Protein AF-A0A3D1XTJ7-F1 (afdb_monomer_lite)

pLDDT: mean 87.61, std 17.28, range [32.41, 98.38]

Radius of gyration: 18.6 Å; chains: 1; bounding box: 38×40×52 Å

Secondary structure (DSSP, 8-state):
-------------------PPPPP--TTHHHHHHH--S-HHHHHHHHHHHHHHHHHHHTTT-TTHHHHHHHHHHHHHHHHTTSS-HHHHHHHHHHHHHHHHHHHHHHHHS---HHHHHHHHHHHHTT-SSHHHHHHHHHHHHHH-TTTTT-HHHHHHHHHHHHHHHHHHS-HHHHHHHHHHHHHS---

Structure (mmCIF, N/CA/C/O backbone):
data_AF-A0A3D1XTJ7-F1
#
_entry.id   AF-A0A3D1XTJ7-F1
#
loop_
_atom_site.group_PDB
_atom_site.id
_atom_site.type_symbol
_atom_site.label_atom_id
_atom_site.label_alt_id
_atom_site.label_comp_id
_atom_site.label_asym_id
_atom_site.label_entity_id
_atom_site.label_seq_id
_atom_site.pdbx_PDB_ins_code
_atom_site.Cartn_x
_atom_site.Cartn_y
_atom_site.Cartn_z
_atom_site.occupancy
_atom_site.B_iso_or_equiv
_atom_site.auth_seq_id
_atom_site.auth_comp_id
_atom_site.auth_asym_id
_atom_site.auth_atom_id
_atom_site.pdbx_PDB_model_num
ATOM 1 N N . CYS A 1 1 ? -15.091 23.937 5.873 1.00 32.41 1 CYS A N 1
ATOM 2 C CA . CYS A 1 1 ? -13.844 23.880 5.083 1.00 32.41 1 CYS A CA 1
ATOM 3 C C . CYS A 1 1 ? -13.565 22.428 4.727 1.00 32.41 1 CYS A C 1
ATOM 5 O O . CYS A 1 1 ? -13.092 21.678 5.569 1.00 32.41 1 CYS A O 1
ATOM 7 N N . ILE A 1 2 ? -13.981 22.008 3.535 1.00 33.19 2 ILE A N 1
ATOM 8 C CA . ILE A 1 2 ? -13.813 20.635 3.053 1.00 33.19 2 ILE A CA 1
ATOM 9 C C . ILE A 1 2 ? -12.411 20.556 2.448 1.00 33.19 2 ILE A C 1
ATOM 11 O O . ILE A 1 2 ? -12.151 21.181 1.422 1.00 33.19 2 ILE A O 1
ATOM 15 N N . ASN A 1 3 ? -11.503 19.837 3.108 1.00 34.69 3 ASN A N 1
ATOM 16 C CA . ASN A 1 3 ? -10.192 19.507 2.553 1.00 34.69 3 ASN A CA 1
ATOM 17 C C . ASN A 1 3 ? -10.386 18.486 1.426 1.00 34.69 3 ASN A C 1
ATOM 19 O O . ASN A 1 3 ? -10.325 17.279 1.641 1.00 34.69 3 ASN A O 1
ATOM 23 N N . SER A 1 4 ? -10.647 19.003 0.226 1.00 34.59 4 SER A N 1
ATOM 24 C CA . SER A 1 4 ? -10.418 18.309 -1.036 1.00 34.59 4 SER A CA 1
ATOM 25 C C . SER A 1 4 ? -8.926 17.982 -1.105 1.00 34.59 4 SER A C 1
ATOM 27 O O . SER A 1 4 ? -8.107 18.858 -1.387 1.00 34.59 4 SER A O 1
ATOM 29 N N . TYR A 1 5 ? -8.542 16.755 -0.742 1.00 40.97 5 TYR A N 1
ATOM 30 C CA . TYR A 1 5 ? -7.186 16.290 -0.999 1.00 40.97 5 TYR A CA 1
ATOM 31 C C . TYR A 1 5 ? -7.084 16.071 -2.501 1.00 40.97 5 TYR A C 1
ATOM 33 O O . TYR A 1 5 ? -7.620 15.120 -3.064 1.00 40.97 5 TYR A O 1
ATOM 41 N N . ILE A 1 6 ? -6.448 17.045 -3.137 1.00 38.91 6 ILE A N 1
ATOM 42 C CA . ILE A 1 6 ? -6.073 17.049 -4.536 1.00 38.91 6 ILE A CA 1
ATOM 43 C C . ILE A 1 6 ? -5.209 15.803 -4.763 1.00 38.91 6 ILE A C 1
ATOM 45 O O . ILE A 1 6 ? -3.996 15.830 -4.561 1.00 38.91 6 ILE A O 1
ATOM 49 N N . ILE A 1 7 ? -5.820 14.713 -5.236 1.00 44.44 7 ILE A N 1
ATOM 50 C CA . ILE A 1 7 ? -5.156 13.893 -6.245 1.00 44.44 7 ILE A CA 1
ATOM 51 C C . ILE A 1 7 ? -4.856 14.912 -7.331 1.00 44.44 7 ILE A C 1
ATOM 53 O O . ILE A 1 7 ? -5.780 15.427 -7.967 1.00 44.44 7 ILE A O 1
ATOM 57 N N . LYS A 1 8 ? -3.596 15.342 -7.446 1.00 38.97 8 LYS A N 1
ATOM 58 C CA . LYS A 1 8 ? -3.205 16.241 -8.526 1.00 38.97 8 LYS A CA 1
ATOM 59 C C . LYS A 1 8 ? -3.620 15.525 -9.800 1.00 38.97 8 L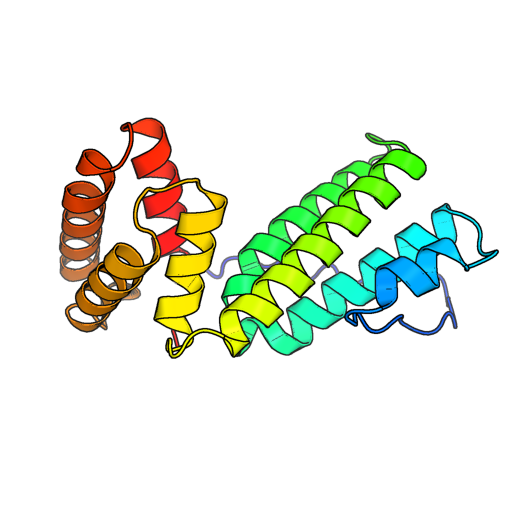YS A C 1
ATOM 61 O O . LYS A 1 8 ? -2.959 14.573 -10.207 1.00 38.97 8 LYS A O 1
ATOM 66 N N . LYS A 1 9 ? -4.714 15.988 -10.417 1.00 39.59 9 LYS A N 1
ATOM 67 C CA . LYS A 1 9 ? -4.954 15.837 -11.845 1.00 39.59 9 LYS A CA 1
ATOM 68 C C . LYS A 1 9 ? -3.750 16.493 -12.503 1.00 39.59 9 LYS A C 1
ATOM 70 O O . LYS A 1 9 ? -3.773 17.677 -12.826 1.00 39.59 9 LYS A O 1
ATOM 75 N N . HIS A 1 10 ? -2.665 15.741 -12.635 1.00 39.03 10 HIS A N 1
ATOM 76 C CA . HIS A 1 10 ? -1.678 16.039 -13.641 1.00 39.03 10 HIS A CA 1
ATOM 77 C C . HIS A 1 10 ? -2.414 15.791 -14.946 1.00 39.03 10 HIS A C 1
ATOM 79 O O . HIS A 1 10 ? -2.588 14.662 -15.398 1.00 39.03 10 HIS A O 1
ATOM 85 N N . VAL A 1 11 ? -2.943 16.886 -15.490 1.00 38.12 11 VAL A N 1
ATOM 86 C CA . VAL A 1 11 ? -3.137 17.022 -16.922 1.00 38.12 11 VAL A CA 1
ATOM 87 C C . VAL A 1 11 ? -1.826 16.542 -17.525 1.00 38.12 11 VAL A C 1
ATOM 89 O O . VAL A 1 11 ? -0.767 17.075 -17.199 1.00 38.12 11 VAL A O 1
ATOM 92 N N . TYR A 1 12 ? -1.892 15.466 -18.303 1.00 39.12 12 TYR A N 1
ATOM 93 C CA . TYR A 1 12 ? -0.776 14.966 -19.086 1.00 39.12 12 TYR A CA 1
ATOM 94 C C . TYR A 1 12 ? -0.428 16.021 -20.145 1.00 39.12 12 TYR A C 1
ATOM 96 O O . TYR A 1 12 ? -0.719 15.852 -21.322 1.00 39.12 12 TYR A O 1
ATOM 104 N N . THR A 1 13 ? 0.158 17.148 -19.748 1.00 38.53 13 THR A N 1
ATOM 105 C CA . THR A 1 13 ? 0.827 18.066 -20.664 1.00 38.53 13 THR A CA 1
ATOM 106 C C . THR A 1 13 ? 2.217 17.515 -20.908 1.00 38.53 13 THR A C 1
ATOM 108 O O . THR A 1 13 ? 3.234 17.960 -20.382 1.00 38.53 13 THR A O 1
ATOM 111 N N . THR A 1 14 ? 2.247 16.478 -21.728 1.00 36.34 14 THR A N 1
ATOM 112 C CA . THR A 1 14 ? 3.362 16.272 -22.634 1.00 36.34 14 THR A CA 1
ATOM 113 C C . THR A 1 14 ? 2.736 15.814 -23.933 1.00 36.34 14 THR A C 1
ATOM 115 O O . THR A 1 14 ? 2.287 14.675 -24.049 1.00 36.34 14 THR A O 1
ATOM 118 N N . ASP A 1 15 ? 2.655 16.753 -24.876 1.00 42.31 15 ASP A N 1
ATOM 119 C CA . ASP A 1 15 ? 2.478 16.490 -26.297 1.00 42.31 15 ASP A CA 1
ATOM 120 C C . ASP A 1 15 ? 3.566 15.515 -26.748 1.00 42.31 15 ASP A C 1
ATOM 122 O O . ASP A 1 15 ? 4.643 15.881 -27.212 1.00 42.31 15 ASP A O 1
ATOM 126 N N . ILE A 1 16 ? 3.293 14.234 -26.566 1.00 42.66 16 ILE A N 1
ATOM 127 C CA . ILE A 1 16 ? 3.841 13.183 -27.391 1.00 42.66 16 ILE A CA 1
ATOM 128 C C . ILE A 1 16 ? 2.633 12.330 -27.713 1.00 42.66 16 ILE A C 1
ATOM 130 O O . ILE A 1 16 ? 2.164 11.540 -26.893 1.00 42.66 16 ILE A O 1
ATOM 134 N N . SER A 1 17 ? 2.122 12.522 -28.924 1.00 39.22 17 SER A N 1
ATOM 135 C CA . SER A 1 17 ? 1.313 11.546 -29.641 1.00 39.22 17 SER A CA 1
ATOM 136 C C . SER A 1 17 ? 2.039 10.193 -29.628 1.00 39.22 17 SER A C 1
ATOM 138 O O . SER A 1 17 ? 2.719 9.819 -30.580 1.00 39.22 17 SER A O 1
ATOM 140 N N . SER A 1 18 ? 1.943 9.445 -28.531 1.00 45.59 18 SER A N 1
ATOM 141 C CA . SER A 1 18 ? 2.332 8.048 -28.505 1.00 45.59 18 SER A CA 1
ATOM 142 C C . SER A 1 18 ? 1.055 7.261 -28.759 1.00 45.59 18 SER A C 1
ATOM 144 O O . SER A 1 18 ? 0.281 6.993 -27.841 1.00 45.59 18 SER A O 1
ATOM 146 N N . THR A 1 19 ? 0.869 6.848 -30.003 1.00 50.12 19 THR A N 1
ATOM 147 C CA . THR A 1 19 ? -0.077 5.814 -30.450 1.00 50.12 19 THR A CA 1
ATOM 148 C C . THR A 1 19 ? 0.230 4.429 -29.856 1.00 50.12 19 THR A C 1
ATOM 150 O O . THR A 1 19 ? -0.267 3.413 -30.332 1.00 50.12 19 THR A O 1
ATOM 153 N N . LEU A 1 20 ? 1.077 4.360 -28.821 1.00 53.66 20 LEU A N 1
ATOM 154 C CA . LEU A 1 20 ? 1.453 3.120 -28.169 1.00 53.66 20 LEU A CA 1
ATOM 155 C C . LEU A 1 20 ? 0.242 2.576 -27.401 1.00 53.66 20 LEU A C 1
ATOM 157 O O . LEU A 1 20 ? -0.299 3.294 -26.552 1.00 53.66 20 LEU A O 1
ATOM 161 N N . PRO A 1 21 ? -0.173 1.326 -27.669 1.00 56.00 21 PRO A N 1
ATOM 162 C CA . PRO A 1 21 ? -1.291 0.708 -26.975 1.00 56.00 21 PRO A CA 1
ATOM 163 C C . PRO A 1 21 ? -1.026 0.691 -25.468 1.00 56.00 21 PRO A C 1
ATOM 165 O O . PRO A 1 21 ? 0.075 0.358 -25.021 1.00 56.00 21 PRO A O 1
ATOM 168 N N . ILE A 1 22 ? -2.039 1.071 -24.686 1.00 61.25 22 ILE A N 1
ATOM 169 C CA . ILE A 1 22 ? -1.985 0.967 -23.228 1.00 61.25 22 ILE A CA 1
ATOM 170 C C . ILE A 1 22 ? -1.938 -0.521 -22.886 1.00 61.25 22 ILE A C 1
ATOM 172 O O . ILE A 1 22 ? -2.837 -1.273 -23.255 1.00 61.25 22 ILE A O 1
ATOM 176 N N . TYR A 1 23 ? -0.882 -0.942 -22.193 1.00 69.38 23 TYR A N 1
ATOM 177 C CA . TYR A 1 23 ? -0.801 -2.297 -21.666 1.00 69.38 23 TYR A CA 1
ATOM 178 C C . TYR A 1 23 ? -1.767 -2.435 -20.494 1.00 69.38 23 TYR A C 1
ATOM 180 O O . TYR A 1 23 ? -1.645 -1.737 -19.488 1.00 69.38 23 TYR A O 1
ATOM 188 N N . GLU A 1 24 ? -2.728 -3.338 -20.631 1.00 81.56 24 GLU A N 1
ATOM 189 C CA . GLU A 1 24 ? -3.596 -3.737 -19.530 1.00 81.56 24 GLU A CA 1
ATOM 190 C C . GLU A 1 24 ? -2.788 -4.554 -18.510 1.00 81.56 24 GLU A C 1
ATOM 192 O O . GLU A 1 24 ? -2.072 -5.484 -18.886 1.00 81.56 24 GLU A O 1
ATOM 197 N N . ILE A 1 25 ? -2.893 -4.212 -17.222 1.00 87.50 25 ILE A N 1
ATOM 198 C CA . ILE A 1 25 ? -2.185 -4.920 -16.147 1.00 87.50 25 ILE A CA 1
ATOM 199 C C . ILE A 1 25 ? -2.963 -6.180 -15.745 1.00 87.50 25 ILE A C 1
ATOM 201 O O . ILE A 1 25 ? -3.973 -6.125 -15.029 1.00 87.50 25 ILE A O 1
ATOM 205 N N . LYS A 1 26 ? -2.438 -7.318 -16.188 1.00 87.06 26 LYS A N 1
ATOM 206 C CA . LYS A 1 26 ? -2.922 -8.688 -15.991 1.00 87.06 26 LYS A CA 1
ATOM 207 C C . LYS A 1 26 ? -1.920 -9.519 -15.189 1.00 87.06 26 LYS A C 1
ATOM 209 O O . LYS A 1 26 ? -0.805 -9.087 -14.895 1.00 87.06 26 LYS A O 1
ATOM 214 N N . GLU A 1 27 ? -2.330 -10.734 -14.843 1.00 83.00 27 GLU A N 1
ATOM 215 C CA . GLU A 1 27 ? -1.486 -11.680 -14.111 1.00 83.00 27 GLU A CA 1
ATOM 216 C C . GLU A 1 27 ? -0.198 -12.031 -14.881 1.00 83.00 27 GLU A C 1
ATOM 218 O O . GLU A 1 27 ? 0.883 -12.074 -14.298 1.00 83.00 27 GLU A O 1
ATOM 223 N N . ASP A 1 28 ? -0.288 -12.154 -16.206 1.00 86.38 28 ASP A N 1
ATOM 224 C CA . ASP A 1 28 ? 0.810 -12.494 -17.119 1.00 86.38 28 ASP A CA 1
ATOM 225 C C . ASP A 1 28 ? 1.658 -11.287 -17.569 1.00 86.38 28 ASP A C 1
ATOM 227 O O . ASP A 1 28 ? 2.629 -11.450 -18.314 1.00 86.38 28 ASP A O 1
ATOM 231 N N . THR A 1 29 ? 1.348 -10.065 -17.110 1.00 87.25 29 THR A N 1
ATOM 232 C CA . THR A 1 29 ? 2.033 -8.838 -17.558 1.00 87.25 29 THR A CA 1
ATOM 233 C C . THR A 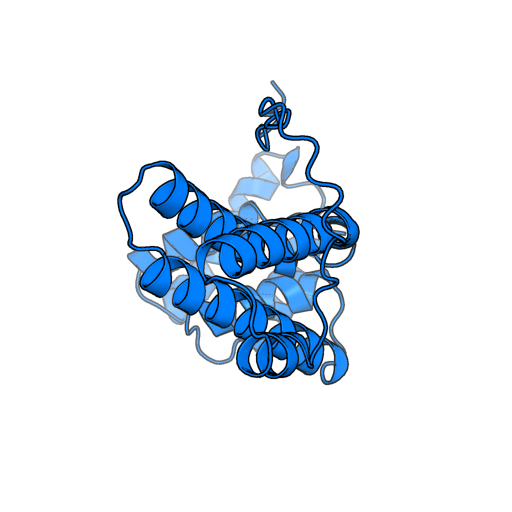1 29 ? 3.547 -8.910 -17.380 1.00 87.25 29 THR A C 1
ATOM 235 O O . THR A 1 29 ? 4.282 -8.469 -18.261 1.00 87.25 29 THR A O 1
ATOM 238 N N . LEU A 1 30 ? 4.033 -9.493 -16.282 1.00 88.38 30 LEU A N 1
ATOM 239 C CA . LEU A 1 30 ? 5.471 -9.624 -16.035 1.00 88.38 30 LEU A CA 1
ATOM 240 C C . LEU A 1 30 ? 6.146 -10.617 -16.985 1.00 88.38 30 LEU A C 1
ATOM 242 O O . LEU A 1 30 ? 7.283 -10.399 -17.402 1.00 88.38 30 LEU A O 1
ATOM 246 N N . GLU A 1 31 ? 5.459 -11.691 -17.366 1.00 87.44 31 GLU A N 1
ATOM 247 C CA . GLU A 1 31 ? 5.982 -12.643 -18.346 1.00 87.44 31 GLU A CA 1
ATOM 248 C C . GLU A 1 31 ? 6.025 -12.026 -19.745 1.00 87.44 31 GLU A C 1
ATOM 250 O O . GLU A 1 31 ? 7.031 -12.148 -20.449 1.00 87.44 31 GLU A O 1
ATOM 255 N N . ALA A 1 32 ? 4.963 -11.311 -20.127 1.00 87.38 32 ALA A N 1
ATOM 256 C CA . ALA A 1 32 ? 4.901 -10.571 -21.382 1.00 87.38 32 ALA A CA 1
ATOM 257 C C . ALA A 1 32 ? 5.995 -9.492 -21.458 1.00 87.38 32 ALA A C 1
ATOM 259 O O . ALA A 1 32 ? 6.621 -9.308 -22.503 1.00 87.38 32 ALA A O 1
ATOM 260 N N . LEU A 1 33 ? 6.275 -8.813 -20.343 1.00 87.88 33 LEU A N 1
ATOM 261 C CA . LEU A 1 33 ? 7.325 -7.802 -20.244 1.00 87.88 33 LEU A CA 1
ATOM 262 C C . LEU A 1 33 ? 8.727 -8.394 -20.447 1.00 87.88 33 LEU A C 1
ATOM 264 O O . LEU A 1 33 ? 9.530 -7.813 -21.179 1.00 87.88 33 LEU A O 1
ATOM 268 N N . LYS A 1 34 ? 9.004 -9.562 -19.851 1.00 86.12 34 LYS A N 1
ATOM 269 C CA . LYS A 1 34 ? 10.285 -10.277 -19.996 1.00 86.12 34 LYS A CA 1
ATOM 270 C C . LYS A 1 34 ? 10.542 -10.747 -21.427 1.00 86.12 34 LYS A C 1
ATOM 272 O O . LYS A 1 34 ? 11.680 -10.708 -21.879 1.00 86.12 34 LYS A O 1
ATOM 277 N N . LYS A 1 35 ? 9.495 -11.179 -22.137 1.00 88.81 35 LYS A N 1
ATOM 278 C CA . LYS A 1 35 ? 9.576 -11.638 -23.538 1.00 88.81 35 LYS A CA 1
ATOM 279 C C . LYS A 1 35 ? 9.616 -10.490 -24.555 1.00 88.81 35 LYS A C 1
ATOM 281 O O . LYS A 1 35 ? 9.856 -10.732 -25.731 1.00 88.81 35 LYS A O 1
ATOM 286 N N . SER A 1 36 ? 9.350 -9.262 -24.118 1.00 87.81 36 SER A N 1
ATOM 287 C CA . SER A 1 36 ? 9.278 -8.088 -24.985 1.00 87.81 36 SER A CA 1
ATOM 288 C C . SER A 1 36 ? 10.670 -7.606 -25.399 1.00 87.81 36 SER A C 1
ATOM 290 O O . SER A 1 36 ? 11.526 -7.332 -24.553 1.00 87.81 36 SER A O 1
ATOM 292 N N . ASP A 1 37 ? 10.853 -7.427 -26.705 1.00 89.81 37 ASP A N 1
ATOM 293 C CA . ASP A 1 37 ? 12.032 -6.838 -27.353 1.00 89.81 37 ASP A CA 1
ATOM 294 C C . ASP A 1 37 ? 12.062 -5.301 -27.269 1.00 89.81 37 ASP A C 1
ATOM 296 O O . ASP A 1 37 ? 13.016 -4.658 -27.708 1.00 89.81 37 ASP A O 1
ATOM 300 N N . LYS A 1 38 ? 11.024 -4.692 -26.679 1.00 90.12 38 LYS A N 1
ATOM 301 C CA . LYS A 1 38 ? 10.926 -3.239 -26.551 1.00 90.12 38 LYS A CA 1
ATOM 302 C C . LYS A 1 38 ? 12.055 -2.673 -25.680 1.00 90.12 38 LYS A C 1
ATOM 304 O O . LYS A 1 38 ? 12.384 -3.271 -24.651 1.00 90.12 38 LYS A O 1
ATOM 309 N N . PRO A 1 39 ? 12.557 -1.469 -26.011 1.00 93.56 39 PRO A N 1
ATOM 310 C CA . PRO A 1 39 ? 13.496 -0.744 -25.163 1.00 93.56 39 PRO A CA 1
ATOM 311 C C . PRO A 1 39 ? 12.969 -0.528 -23.736 1.00 93.56 39 PRO A C 1
ATOM 313 O O . PRO A 1 39 ? 11.771 -0.305 -23.534 1.00 93.56 39 PRO A O 1
ATOM 316 N N . ASP A 1 40 ? 13.858 -0.531 -22.743 1.00 93.56 40 ASP A N 1
ATOM 317 C CA . ASP A 1 40 ? 13.467 -0.455 -21.327 1.00 93.56 40 ASP A CA 1
ATOM 318 C C . ASP A 1 40 ? 12.734 0.843 -20.968 1.00 93.56 40 ASP A C 1
ATOM 320 O O . ASP A 1 40 ? 11.793 0.830 -20.178 1.00 93.56 40 ASP A O 1
ATOM 324 N N . ASN A 1 41 ? 13.085 1.969 -21.593 1.00 92.31 41 ASN A N 1
ATOM 325 C CA . ASN A 1 41 ? 12.358 3.227 -21.407 1.00 92.31 41 ASN A CA 1
ATOM 326 C C . ASN A 1 41 ? 10.908 3.124 -21.914 1.00 92.31 41 ASN A C 1
ATOM 328 O O . ASN A 1 41 ? 9.984 3.612 -21.265 1.00 92.31 41 ASN A O 1
ATOM 332 N N . VAL A 1 42 ? 10.685 2.435 -23.038 1.00 91.62 42 VAL A N 1
ATOM 333 C CA . VAL A 1 42 ? 9.341 2.167 -23.570 1.00 91.62 42 VAL A CA 1
ATOM 334 C C . VAL A 1 42 ? 8.573 1.232 -22.635 1.00 91.62 42 VAL A C 1
ATOM 336 O O . VAL A 1 42 ? 7.381 1.442 -22.404 1.00 91.62 42 VAL A O 1
ATOM 339 N N . LYS A 1 43 ? 9.241 0.231 -22.051 1.00 92.50 43 LYS A N 1
ATOM 340 C CA . LYS A 1 43 ? 8.656 -0.651 -21.029 1.00 92.50 43 LYS A CA 1
ATOM 341 C C . LYS A 1 43 ? 8.203 0.138 -19.797 1.00 92.50 43 LYS A C 1
ATOM 343 O O . LYS A 1 43 ? 7.048 -0.001 -19.402 1.00 92.50 43 LYS A O 1
ATOM 348 N N . VAL A 1 44 ? 9.043 1.024 -19.257 1.00 94.12 44 VAL A N 1
ATOM 349 C CA . VAL A 1 44 ? 8.694 1.893 -18.116 1.00 94.12 44 VAL A CA 1
ATOM 350 C C . VAL A 1 44 ? 7.477 2.771 -18.428 1.00 94.12 44 VAL A C 1
ATOM 352 O O . VAL A 1 44 ? 6.535 2.811 -17.636 1.00 94.12 44 VAL A O 1
ATOM 355 N N . ILE A 1 45 ? 7.443 3.416 -19.602 1.00 90.62 45 ILE A N 1
ATOM 356 C CA . ILE A 1 45 ? 6.302 4.247 -20.030 1.00 90.62 45 ILE A CA 1
ATOM 357 C C . ILE A 1 45 ? 5.010 3.420 -20.097 1.00 90.62 45 ILE A C 1
ATOM 359 O O . ILE A 1 45 ? 3.959 3.870 -19.636 1.00 90.62 45 ILE A O 1
ATOM 363 N N . ASN A 1 46 ? 5.078 2.207 -20.647 1.00 90.38 46 ASN A N 1
ATOM 364 C CA . ASN A 1 46 ? 3.917 1.328 -20.764 1.00 90.38 46 ASN A CA 1
ATOM 365 C C . ASN A 1 46 ? 3.416 0.845 -19.398 1.00 90.38 46 ASN A C 1
ATOM 367 O O . ASN A 1 46 ? 2.210 0.891 -19.153 1.00 90.38 46 ASN A O 1
ATOM 371 N N . LEU A 1 47 ? 4.321 0.443 -18.497 1.00 93.25 47 LEU A N 1
ATOM 372 C CA . LEU A 1 47 ? 3.963 0.033 -17.138 1.00 93.25 47 LEU A CA 1
ATOM 373 C C . LEU A 1 47 ? 3.321 1.174 -16.352 1.00 93.25 47 LEU A C 1
ATOM 375 O O . LEU A 1 47 ? 2.267 0.976 -15.753 1.00 93.25 47 LEU A O 1
ATOM 379 N N . ARG A 1 48 ? 3.905 2.380 -16.408 1.00 93.56 48 ARG A N 1
ATOM 380 C CA . ARG A 1 48 ? 3.325 3.590 -15.808 1.00 93.56 48 ARG A CA 1
ATOM 381 C C . ARG A 1 48 ? 1.876 3.775 -16.249 1.00 93.56 48 ARG A C 1
ATOM 383 O O . ARG A 1 48 ? 0.998 3.929 -15.406 1.00 93.56 48 ARG A O 1
ATOM 390 N N . LYS A 1 49 ? 1.621 3.755 -17.561 1.00 91.12 49 LYS A N 1
ATOM 391 C CA . LYS A 1 49 ? 0.271 3.951 -18.110 1.00 91.12 49 LYS A CA 1
ATOM 392 C C . LYS A 1 49 ? -0.695 2.866 -17.651 1.00 91.12 49 LYS A C 1
ATOM 394 O O . LYS A 1 49 ? -1.798 3.193 -17.226 1.00 91.12 49 LYS A O 1
ATOM 399 N N . GLY A 1 50 ? -0.278 1.603 -17.716 1.00 92.75 50 GLY A N 1
ATOM 400 C CA . GLY A 1 50 ? -1.110 0.473 -17.312 1.00 92.75 50 GLY A CA 1
ATOM 401 C C . GLY A 1 50 ? -1.479 0.513 -15.830 1.00 92.75 50 GLY A C 1
ATOM 402 O O . GLY A 1 50 ? -2.649 0.362 -15.487 1.00 92.75 50 GLY A O 1
ATOM 403 N N . ILE A 1 51 ? -0.501 0.762 -14.954 1.00 94.31 51 ILE A N 1
ATOM 404 C CA . ILE A 1 51 ? -0.715 0.827 -13.502 1.00 94.31 51 ILE A CA 1
ATOM 405 C C . ILE A 1 51 ? -1.634 1.998 -13.149 1.00 94.31 51 ILE A C 1
ATOM 407 O O . ILE A 1 51 ? -2.623 1.797 -12.450 1.00 94.31 51 ILE A O 1
ATOM 411 N N . LEU A 1 52 ? -1.351 3.205 -13.654 1.00 91.88 52 LEU A N 1
ATOM 412 C CA . LEU A 1 52 ? -2.176 4.379 -13.356 1.00 91.88 52 LEU A CA 1
ATOM 413 C C . LEU A 1 52 ? -3.608 4.206 -13.863 1.00 91.88 52 LEU A C 1
ATOM 415 O O . LEU A 1 52 ? -4.543 4.513 -13.130 1.00 91.88 52 LEU A O 1
ATOM 419 N N . LYS A 1 53 ? -3.784 3.649 -15.068 1.00 92.81 53 LYS A N 1
ATOM 420 C CA . LYS A 1 53 ? -5.113 3.344 -15.603 1.00 92.81 53 LYS A CA 1
ATOM 421 C C . LYS A 1 53 ? -5.855 2.333 -14.734 1.00 92.81 53 LYS A C 1
ATOM 423 O O . LYS A 1 53 ? -7.006 2.569 -14.392 1.00 92.81 53 LYS A O 1
ATOM 428 N N . LEU A 1 54 ? -5.203 1.229 -14.360 1.00 93.62 54 LEU A N 1
ATOM 429 C CA . LEU A 1 54 ? -5.826 0.215 -13.514 1.00 93.62 54 LEU A CA 1
ATOM 430 C C . LEU A 1 54 ? -6.352 0.829 -12.214 1.00 93.62 54 LEU A C 1
ATOM 432 O O . LEU A 1 54 ? -7.461 0.517 -11.784 1.00 93.62 54 LEU A O 1
ATOM 436 N N . ILE A 1 55 ? -5.540 1.673 -11.585 1.00 92.50 55 ILE A N 1
ATOM 437 C CA . ILE A 1 55 ? -5.865 2.277 -10.299 1.00 92.50 55 ILE A CA 1
ATOM 438 C C . ILE A 1 55 ? -6.975 3.305 -10.466 1.00 92.50 55 ILE A C 1
ATOM 440 O O . ILE A 1 55 ? -7.937 3.243 -9.714 1.00 92.50 55 ILE A O 1
ATOM 444 N N . ASP A 1 56 ? -6.909 4.174 -11.473 1.00 91.12 56 ASP A N 1
ATOM 445 C CA . ASP A 1 56 ? -7.971 5.148 -11.744 1.00 91.12 56 ASP A CA 1
ATOM 446 C C . ASP A 1 56 ? -9.325 4.467 -11.997 1.00 91.12 56 ASP A C 1
ATOM 448 O O . ASP A 1 56 ? -10.326 4.813 -11.365 1.00 91.12 56 ASP A O 1
ATOM 452 N N . ASP A 1 57 ? -9.327 3.418 -12.827 1.00 92.69 57 ASP A N 1
ATOM 453 C CA . ASP A 1 57 ? -10.530 2.668 -13.193 1.00 92.69 57 ASP A CA 1
ATOM 454 C C . ASP A 1 57 ? -11.146 1.914 -11.990 1.00 92.69 57 ASP A C 1
ATOM 456 O O . ASP A 1 57 ? -12.359 1.709 -11.952 1.00 92.69 57 ASP A O 1
ATOM 460 N N . ASN A 1 58 ? -10.339 1.481 -11.007 1.00 92.00 58 ASN A N 1
ATOM 461 C CA . ASN A 1 58 ? -10.780 0.529 -9.973 1.00 92.00 58 ASN A CA 1
ATOM 462 C C . ASN A 1 58 ? -10.699 1.042 -8.529 1.00 92.00 58 ASN A C 1
ATOM 464 O O . ASN A 1 58 ? -11.315 0.424 -7.660 1.00 92.00 58 ASN A O 1
ATOM 468 N N . GLN A 1 59 ? -9.998 2.143 -8.235 1.00 88.75 59 GLN A N 1
ATOM 469 C CA . GLN A 1 59 ? -9.758 2.631 -6.862 1.00 88.75 59 GLN A CA 1
ATOM 470 C C . GLN A 1 59 ? -11.048 2.845 -6.065 1.00 88.75 59 GLN A C 1
ATOM 472 O O . GLN A 1 59 ? -11.075 2.619 -4.858 1.00 88.75 59 GLN A O 1
ATOM 477 N N . ASN A 1 60 ? -12.139 3.204 -6.746 1.00 87.81 60 ASN A N 1
ATOM 478 C CA . ASN A 1 60 ? -13.430 3.397 -6.101 1.00 87.81 60 ASN A CA 1
ATOM 479 C C . ASN A 1 60 ? -14.035 2.081 -5.590 1.00 87.81 60 ASN A C 1
ATOM 481 O O . ASN A 1 60 ? -14.586 2.029 -4.495 1.00 87.81 60 ASN A O 1
ATOM 485 N N . THR A 1 61 ? -13.932 1.008 -6.370 1.00 90.62 61 THR A N 1
ATOM 486 C CA . THR A 1 61 ? -14.474 -0.317 -6.023 1.00 90.62 61 THR A CA 1
ATOM 487 C C . THR A 1 61 ? -13.476 -1.196 -5.272 1.00 90.62 61 THR A C 1
ATOM 489 O O . THR A 1 61 ? -13.865 -2.158 -4.617 1.00 90.62 61 THR A O 1
ATOM 492 N N . GLN A 1 62 ? -12.186 -0.877 -5.368 1.00 92.12 62 GLN A N 1
ATOM 493 C CA . GLN A 1 62 ? -11.065 -1.627 -4.807 1.00 92.12 62 GLN A CA 1
ATOM 494 C C . GLN A 1 62 ? -10.099 -0.658 -4.092 1.00 92.12 62 GLN A C 1
ATOM 496 O O . GLN A 1 62 ? -8.989 -0.419 -4.575 1.00 92.12 62 GLN A O 1
ATOM 501 N N . PRO A 1 63 ? -10.478 -0.088 -2.929 1.00 91.81 63 PRO A N 1
ATOM 502 C CA . PRO A 1 63 ? -9.698 0.950 -2.246 1.00 91.81 63 PRO A CA 1
ATOM 503 C C . PRO A 1 63 ? -8.302 0.503 -1.791 1.00 91.81 63 PRO A C 1
ATOM 505 O O . PRO A 1 63 ? -7.424 1.336 -1.578 1.00 91.81 63 PRO A O 1
ATOM 508 N N . TYR A 1 64 ? -8.041 -0.806 -1.702 1.00 92.75 64 TYR A N 1
ATOM 509 C CA . TYR A 1 64 ? -6.697 -1.342 -1.452 1.00 92.75 64 TYR A CA 1
ATOM 510 C C . TYR A 1 64 ? -5.684 -0.987 -2.556 1.00 92.75 64 TYR A C 1
ATOM 512 O O . TYR A 1 64 ? -4.478 -1.041 -2.308 1.00 92.75 64 TYR A O 1
ATOM 520 N N . LEU A 1 65 ? -6.147 -0.608 -3.754 1.00 94.50 65 LEU A N 1
ATOM 521 C CA . LEU A 1 65 ? -5.297 -0.144 -4.851 1.00 94.50 65 LEU A CA 1
ATOM 522 C C . LEU A 1 65 ? -4.740 1.264 -4.618 1.00 94.50 65 LEU A C 1
ATOM 524 O O . LEU A 1 65 ? -3.676 1.574 -5.147 1.00 94.50 65 LEU A O 1
ATOM 528 N N . ILE A 1 66 ? -5.400 2.099 -3.808 1.00 91.06 66 ILE A N 1
ATOM 529 C CA . ILE A 1 66 ? -4.974 3.481 -3.531 1.00 91.06 66 ILE A CA 1
ATOM 530 C C . ILE A 1 66 ? -3.533 3.529 -2.989 1.00 91.06 66 ILE A C 1
ATOM 532 O O . ILE A 1 66 ? -2.680 4.134 -3.641 1.00 91.06 66 ILE A O 1
ATOM 536 N N . PRO A 1 67 ? -3.185 2.844 -1.877 1.00 90.50 67 PRO A N 1
ATOM 537 C CA . PRO A 1 67 ? -1.814 2.870 -1.364 1.00 90.50 67 PRO A CA 1
ATOM 538 C C . PRO A 1 67 ? -0.795 2.211 -2.308 1.00 90.50 67 PRO A C 1
ATOM 540 O O . PRO A 1 67 ? 0.393 2.524 -2.246 1.00 90.50 67 PRO A O 1
ATOM 543 N N . ILE A 1 68 ? -1.221 1.297 -3.188 1.00 94.25 68 ILE A N 1
ATOM 544 C CA . ILE A 1 68 ? -0.353 0.730 -4.232 1.00 94.25 68 ILE A CA 1
ATOM 545 C C . ILE A 1 68 ? -0.054 1.798 -5.297 1.00 94.25 68 ILE A C 1
ATOM 547 O O . ILE A 1 68 ? 1.086 1.930 -5.744 1.00 94.25 68 ILE A O 1
ATOM 551 N N . GLY A 1 69 ? -1.053 2.603 -5.656 1.00 93.75 69 GLY A N 1
ATOM 552 C CA . GLY A 1 69 ? -0.924 3.707 -6.606 1.00 93.75 69 GLY A CA 1
ATOM 553 C C . GLY A 1 69 ? -0.047 4.832 -6.113 1.00 93.75 69 GLY A C 1
ATOM 554 O O . GLY A 1 69 ? 0.794 5.307 -6.867 1.00 93.75 69 GLY A O 1
ATOM 555 N N . GLU A 1 70 ? -0.157 5.196 -4.839 1.00 92.25 70 GLU A N 1
ATOM 556 C CA . GLU A 1 70 ? 0.730 6.185 -4.217 1.00 92.25 70 GLU A CA 1
ATOM 557 C C . GLU A 1 70 ? 2.207 5.755 -4.298 1.00 92.25 70 GLU A C 1
ATOM 559 O O . GLU A 1 70 ? 3.081 6.560 -4.640 1.00 92.25 70 GLU A O 1
ATOM 564 N N . LYS A 1 71 ? 2.498 4.466 -4.057 1.00 94.81 71 LYS A N 1
ATOM 565 C CA . LYS A 1 71 ? 3.850 3.907 -4.230 1.00 94.81 71 LYS A CA 1
ATOM 566 C C . LYS A 1 71 ? 4.299 3.952 -5.690 1.00 94.81 71 LYS A C 1
ATOM 568 O O . LYS A 1 71 ? 5.427 4.359 -5.963 1.00 94.81 71 LYS A O 1
ATOM 573 N N . ALA A 1 72 ? 3.434 3.544 -6.620 1.00 96.31 72 ALA A N 1
ATOM 574 C CA . ALA A 1 72 ? 3.731 3.573 -8.050 1.00 96.31 72 ALA A CA 1
ATOM 575 C C . ALA A 1 72 ? 4.045 4.996 -8.524 1.00 96.31 72 ALA A C 1
ATOM 577 O O . ALA A 1 72 ? 5.048 5.219 -9.199 1.00 96.31 72 ALA A O 1
ATOM 578 N N . GLN A 1 73 ? 3.231 5.962 -8.101 1.00 95.69 73 GLN A N 1
ATOM 579 C CA . GLN A 1 73 ? 3.399 7.376 -8.402 1.00 95.69 73 GLN A CA 1
ATOM 580 C C . GLN A 1 73 ? 4.725 7.913 -7.850 1.00 95.69 73 GLN A C 1
ATOM 582 O O . GLN A 1 73 ? 5.456 8.574 -8.578 1.00 95.69 73 GLN A O 1
ATOM 587 N N . SER A 1 74 ? 5.101 7.538 -6.624 1.00 97.12 74 SER A N 1
ATOM 588 C CA . SER A 1 74 ? 6.401 7.912 -6.047 1.00 97.12 74 SER A CA 1
ATOM 589 C C . SER A 1 74 ? 7.587 7.363 -6.858 1.00 97.12 74 SER A C 1
ATOM 591 O O . SER A 1 74 ? 8.600 8.038 -7.020 1.00 97.12 74 SER A O 1
ATOM 593 N N . ILE A 1 75 ? 7.483 6.140 -7.394 1.00 97.81 75 ILE A N 1
ATOM 594 C CA . ILE A 1 75 ? 8.514 5.555 -8.273 1.00 97.81 75 ILE A CA 1
ATOM 595 C C . ILE A 1 75 ? 8.593 6.318 -9.599 1.00 97.81 75 ILE A C 1
ATOM 597 O O . ILE A 1 75 ? 9.691 6.600 -10.078 1.00 97.81 75 ILE A O 1
ATOM 601 N N . ILE A 1 76 ? 7.439 6.655 -10.179 1.00 95.38 76 ILE A N 1
ATOM 602 C CA . ILE A 1 76 ? 7.335 7.422 -11.424 1.00 95.38 76 ILE A CA 1
ATOM 603 C C . ILE A 1 76 ? 7.960 8.807 -11.257 1.00 95.38 76 ILE A C 1
ATOM 605 O O . ILE A 1 76 ? 8.747 9.209 -12.103 1.00 95.38 76 ILE A O 1
ATOM 609 N N . GLU A 1 77 ? 7.668 9.504 -10.160 1.00 96.81 77 GLU A N 1
ATOM 610 C CA . GLU A 1 77 ? 8.235 10.825 -9.863 1.00 96.81 77 GLU A CA 1
ATOM 611 C C . GLU A 1 77 ? 9.758 10.764 -9.723 1.00 96.81 77 GLU A C 1
ATOM 613 O O . GLU A 1 77 ? 10.465 11.552 -10.341 1.00 96.81 77 GLU A O 1
ATOM 618 N N . LEU A 1 78 ? 10.291 9.767 -9.005 1.00 97.88 78 LEU A N 1
ATOM 619 C CA . LEU A 1 78 ? 11.740 9.557 -8.924 1.00 97.88 78 LEU A CA 1
ATOM 620 C C . LEU A 1 78 ? 12.379 9.317 -10.300 1.00 97.88 78 LEU A C 1
ATOM 622 O O . LEU A 1 78 ? 13.513 9.742 -10.528 1.00 97.88 78 LEU A O 1
ATOM 626 N N . TYR A 1 79 ? 11.690 8.606 -11.193 1.00 96.94 79 TYR A N 1
ATOM 627 C CA . TYR A 1 79 ? 12.181 8.347 -12.543 1.00 96.94 79 TYR A CA 1
ATOM 628 C C . TYR A 1 79 ? 12.121 9.598 -13.428 1.00 96.94 79 TYR A C 1
ATOM 630 O O . TYR A 1 79 ? 13.118 9.930 -14.072 1.00 96.94 79 TYR A O 1
ATOM 638 N N . ASP A 1 80 ? 10.993 10.312 -13.417 1.00 93.94 80 ASP A N 1
ATOM 639 C CA . ASP A 1 80 ? 10.780 11.552 -14.172 1.00 93.94 80 ASP A CA 1
ATOM 640 C C . ASP A 1 80 ? 11.795 12.634 -13.740 1.00 93.94 80 ASP A C 1
ATOM 642 O O . ASP A 1 80 ? 12.401 13.294 -14.589 1.00 93.94 80 ASP A O 1
ATOM 646 N N . ASP A 1 81 ? 12.092 12.721 -12.438 1.00 97.06 81 ASP A N 1
ATOM 647 C CA . ASP A 1 81 ? 13.114 13.607 -11.857 1.00 97.06 81 ASP A CA 1
ATOM 648 C C . ASP A 1 81 ? 14.559 13.118 -12.087 1.00 97.06 81 ASP A C 1
ATOM 650 O O . ASP A 1 81 ? 15.515 13.715 -11.583 1.00 97.06 81 ASP A O 1
ATOM 654 N N . ARG A 1 82 ? 14.751 12.018 -12.830 1.00 96.38 82 ARG A N 1
ATOM 655 C CA . ARG A 1 82 ? 16.055 11.387 -13.117 1.00 96.38 82 ARG A CA 1
ATOM 656 C C . ARG A 1 82 ? 16.846 10.991 -11.864 1.00 96.38 82 ARG A C 1
ATOM 658 O O . ARG A 1 82 ? 18.074 10.914 -11.896 1.00 96.38 82 ARG A O 1
ATOM 665 N N . ARG A 1 83 ? 16.155 10.723 -10.754 1.00 98.25 83 ARG A N 1
ATOM 666 C CA . ARG A 1 83 ? 16.754 10.304 -9.474 1.00 98.25 83 ARG A CA 1
ATOM 667 C C . ARG A 1 83 ? 17.015 8.802 -9.396 1.00 98.25 83 ARG A C 1
ATOM 669 O O . ARG A 1 83 ? 17.770 8.374 -8.528 1.00 98.25 83 ARG A O 1
ATOM 676 N N . ILE A 1 84 ? 16.394 8.018 -10.275 1.00 98.31 84 ILE A N 1
ATOM 677 C CA . ILE A 1 84 ? 16.627 6.578 -10.434 1.00 98.31 84 ILE A CA 1
ATOM 678 C C . ILE A 1 84 ? 16.833 6.229 -11.907 1.00 98.31 84 ILE A C 1
ATOM 680 O O . ILE A 1 84 ? 16.360 6.927 -12.806 1.00 98.31 84 ILE A O 1
ATOM 684 N N . THR A 1 85 ? 17.543 5.134 -12.163 1.00 98.19 85 THR A N 1
ATOM 685 C CA . THR A 1 85 ? 17.806 4.669 -13.535 1.00 98.19 85 THR A CA 1
ATOM 686 C C . THR A 1 85 ? 16.568 4.023 -14.166 1.00 98.19 85 THR A C 1
ATOM 688 O O . THR A 1 85 ? 15.662 3.580 -13.463 1.00 98.19 85 THR A O 1
ATOM 691 N N . THR A 1 86 ? 16.545 3.891 -15.498 1.00 97.25 86 THR A N 1
ATOM 692 C CA . THR A 1 86 ? 15.475 3.164 -16.212 1.00 97.25 86 THR A CA 1
ATOM 693 C C . THR A 1 86 ? 15.335 1.719 -15.728 1.00 97.25 86 THR A C 1
ATOM 695 O O . THR A 1 86 ? 14.219 1.265 -15.500 1.00 97.25 86 THR A O 1
ATOM 698 N N . LEU A 1 87 ? 16.451 1.009 -15.518 1.00 96.81 87 LEU A N 1
ATOM 699 C CA . LEU A 1 87 ? 16.438 -0.372 -15.019 1.00 96.81 87 LEU A CA 1
ATOM 700 C C . LEU A 1 87 ? 15.893 -0.459 -13.588 1.00 96.81 87 LEU A C 1
ATOM 702 O O . LEU A 1 87 ? 15.134 -1.369 -13.258 1.00 96.81 87 LEU A O 1
ATOM 706 N N . GLU A 1 88 ? 16.250 0.501 -12.735 1.00 98.25 88 GLU A N 1
ATOM 707 C CA . GLU A 1 88 ? 15.739 0.571 -11.368 1.00 98.25 88 GLU A CA 1
ATOM 708 C C . GLU A 1 88 ? 14.242 0.895 -11.330 1.00 98.25 88 GLU A C 1
ATOM 710 O O . GLU A 1 88 ? 13.499 0.250 -10.588 1.00 98.25 88 GLU A O 1
ATOM 715 N N . ALA A 1 89 ? 13.787 1.849 -12.145 1.00 97.81 89 ALA A N 1
ATOM 716 C CA . ALA A 1 89 ? 12.372 2.171 -12.290 1.00 97.81 89 ALA A CA 1
ATOM 717 C C . ALA A 1 89 ? 11.580 0.956 -12.787 1.00 97.81 89 ALA A C 1
ATOM 719 O O . ALA A 1 89 ? 10.555 0.619 -12.198 1.00 97.81 89 ALA A O 1
ATOM 720 N N . LEU A 1 90 ? 12.091 0.259 -13.809 1.00 96.19 90 LEU A N 1
ATOM 721 C CA . LEU A 1 90 ? 11.476 -0.949 -14.353 1.00 96.19 90 LEU A CA 1
ATOM 722 C C . LEU A 1 90 ? 11.309 -2.014 -13.266 1.00 96.19 90 LEU A C 1
ATOM 724 O O . LEU A 1 90 ? 10.187 -2.430 -12.997 1.00 96.19 90 LEU A O 1
ATOM 728 N N . LYS A 1 91 ? 12.391 -2.354 -12.555 1.00 97.25 91 LYS A N 1
ATOM 729 C CA . LYS A 1 91 ? 12.352 -3.322 -11.451 1.00 97.25 91 LYS A CA 1
ATOM 730 C C . LYS A 1 91 ? 11.339 -2.930 -10.372 1.00 97.25 91 LYS A C 1
ATOM 732 O O . LYS A 1 91 ? 10.576 -3.766 -9.905 1.00 97.25 91 LYS A O 1
ATOM 737 N N . ARG A 1 92 ? 11.309 -1.660 -9.959 1.00 98.38 92 ARG A N 1
ATOM 738 C CA . ARG A 1 92 ? 10.376 -1.196 -8.918 1.00 98.38 92 ARG A CA 1
ATOM 739 C C . ARG A 1 92 ? 8.919 -1.232 -9.383 1.00 98.38 92 ARG A C 1
ATOM 741 O O . ARG A 1 92 ? 8.054 -1.573 -8.586 1.00 98.38 92 ARG A O 1
ATOM 748 N N . LEU A 1 93 ? 8.641 -0.916 -10.648 1.00 96.75 93 LEU A N 1
ATOM 749 C CA . LEU A 1 93 ? 7.296 -1.026 -11.224 1.00 96.75 93 LEU A CA 1
ATOM 750 C C . LEU A 1 93 ? 6.863 -2.488 -11.413 1.00 96.75 93 LEU A C 1
ATOM 752 O O . LEU A 1 93 ? 5.686 -2.793 -11.236 1.00 96.75 93 LEU A O 1
ATOM 756 N N . GLU A 1 94 ? 7.789 -3.403 -11.702 1.00 95.44 94 GLU A N 1
ATOM 757 C CA . GLU A 1 94 ? 7.503 -4.843 -11.695 1.00 95.44 94 GLU A CA 1
ATOM 758 C C . GLU A 1 94 ? 7.050 -5.317 -10.304 1.00 95.44 94 GLU A C 1
ATOM 760 O O . GLU A 1 94 ? 6.076 -6.064 -10.194 1.00 95.44 94 GLU A O 1
ATOM 765 N N . GLU A 1 95 ? 7.672 -4.815 -9.232 1.00 97.12 95 GLU A N 1
ATOM 766 C CA . GLU A 1 95 ? 7.231 -5.123 -7.864 1.00 97.12 95 GLU A CA 1
ATOM 767 C C . GLU A 1 95 ? 5.844 -4.560 -7.534 1.00 97.12 95 GLU A C 1
ATOM 769 O O . GLU A 1 95 ? 5.086 -5.183 -6.788 1.00 97.12 95 GLU A O 1
ATOM 774 N N . ILE A 1 96 ? 5.463 -3.424 -8.124 1.00 97.19 96 ILE A N 1
ATOM 775 C CA . ILE A 1 96 ? 4.090 -2.916 -8.014 1.00 97.19 96 ILE A CA 1
ATOM 776 C C . ILE A 1 96 ? 3.100 -3.895 -8.655 1.00 97.19 96 ILE A C 1
ATOM 778 O O . ILE A 1 96 ? 2.063 -4.188 -8.061 1.00 97.19 96 ILE A O 1
ATOM 782 N N . ILE A 1 97 ? 3.414 -4.446 -9.831 1.00 95.75 97 ILE A N 1
AT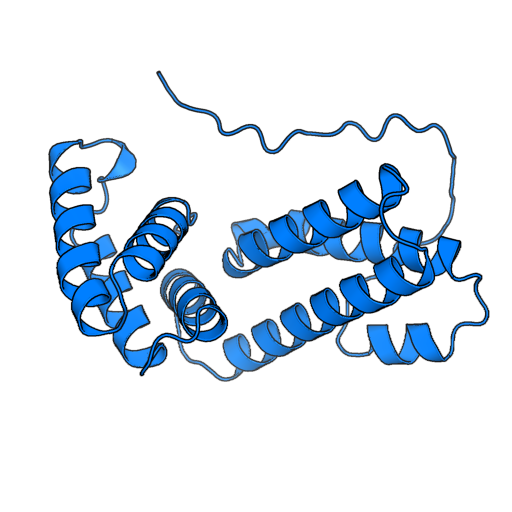OM 783 C CA . ILE A 1 97 ? 2.552 -5.440 -10.493 1.00 95.75 97 ILE A CA 1
ATOM 784 C C . ILE A 1 97 ? 2.460 -6.724 -9.663 1.00 95.75 97 ILE A C 1
ATOM 786 O O . ILE A 1 97 ? 1.363 -7.255 -9.485 1.00 95.75 97 ILE A O 1
ATOM 790 N N . ASN A 1 98 ? 3.576 -7.190 -9.094 1.00 95.44 98 ASN A N 1
ATOM 791 C CA . ASN A 1 98 ? 3.567 -8.310 -8.150 1.00 95.44 98 ASN A CA 1
ATOM 792 C C . ASN A 1 98 ? 2.634 -8.035 -6.964 1.00 95.44 98 ASN A C 1
ATOM 794 O O . ASN A 1 98 ? 1.839 -8.898 -6.590 1.00 95.44 98 ASN A O 1
ATOM 798 N N . GLU A 1 99 ? 2.704 -6.836 -6.379 1.00 96.06 99 GLU A N 1
ATOM 799 C CA . GLU A 1 99 ? 1.837 -6.441 -5.268 1.00 96.06 99 GLU A CA 1
ATOM 800 C C . GLU A 1 99 ? 0.354 -6.453 -5.674 1.00 96.06 99 GLU A C 1
ATOM 802 O O . GLU A 1 99 ? -0.466 -6.991 -4.928 1.00 96.06 99 GLU A O 1
ATOM 807 N N . ILE A 1 100 ? 0.015 -5.940 -6.862 1.00 95.62 100 ILE A N 1
ATOM 808 C CA . ILE A 1 100 ? -1.352 -5.952 -7.414 1.00 95.62 100 ILE A CA 1
ATOM 809 C C . ILE A 1 100 ? -1.864 -7.385 -7.588 1.00 95.62 100 ILE A C 1
ATOM 811 O O . ILE A 1 100 ? -2.974 -7.698 -7.154 1.00 95.62 100 ILE A O 1
ATOM 815 N N . ASN A 1 101 ? -1.068 -8.260 -8.204 1.00 94.56 101 ASN A N 1
ATOM 816 C CA . ASN A 1 101 ? -1.472 -9.640 -8.477 1.00 94.56 101 ASN A CA 1
ATOM 817 C C . ASN A 1 101 ? -1.654 -10.438 -7.179 1.00 94.56 101 ASN A C 1
ATOM 819 O O . ASN A 1 101 ? -2.647 -11.150 -7.029 1.00 94.56 101 ASN A O 1
ATOM 823 N N . GLN A 1 102 ? -0.765 -10.253 -6.198 1.00 95.31 102 GLN A N 1
ATOM 824 C CA . GLN A 1 102 ? -0.930 -10.843 -4.866 1.00 95.31 102 GLN A CA 1
ATOM 825 C C . GLN A 1 102 ? -2.207 -10.347 -4.176 1.00 95.31 102 GLN A C 1
ATOM 827 O O . GLN A 1 102 ? -2.935 -11.153 -3.599 1.00 95.31 102 GLN A O 1
ATOM 832 N N . ALA A 1 103 ? -2.492 -9.041 -4.247 1.00 95.00 103 ALA A N 1
ATOM 833 C CA . ALA A 1 103 ? -3.689 -8.462 -3.642 1.00 95.00 103 ALA A CA 1
ATOM 834 C C . ALA A 1 103 ? -4.961 -9.054 -4.253 1.00 95.00 103 ALA A C 1
ATOM 836 O O . ALA A 1 103 ? -5.838 -9.498 -3.521 1.00 95.00 103 ALA A O 1
ATOM 837 N N . ARG A 1 104 ? -5.033 -9.124 -5.587 1.00 93.81 104 ARG A N 1
ATOM 838 C CA . ARG A 1 104 ? -6.170 -9.711 -6.314 1.00 93.81 104 ARG A CA 1
ATOM 839 C C . ARG A 1 104 ? -6.401 -11.167 -5.931 1.00 93.81 104 ARG A C 1
ATOM 841 O O . ARG A 1 104 ? -7.529 -11.542 -5.623 1.00 93.81 104 ARG A O 1
ATOM 848 N N . LYS A 1 105 ? -5.333 -11.969 -5.914 1.00 93.81 105 LYS A N 1
ATOM 849 C CA . LYS A 1 105 ? -5.410 -13.380 -5.531 1.00 93.81 105 LYS A CA 1
ATOM 850 C C . LYS A 1 105 ? -5.941 -13.538 -4.109 1.00 93.81 105 LYS A C 1
ATOM 852 O O . LYS A 1 105 ? -6.892 -14.277 -3.889 1.00 93.81 105 LYS A O 1
ATOM 857 N N . GLU A 1 106 ? -5.387 -12.796 -3.153 1.00 95.00 106 GLU A N 1
ATOM 858 C CA . GLU A 1 106 ? -5.861 -12.879 -1.771 1.00 95.00 106 GLU A CA 1
ATOM 859 C C . GLU A 1 106 ? -7.256 -12.307 -1.563 1.00 95.00 106 GLU A C 1
ATOM 861 O O . GLU A 1 106 ? -7.963 -12.780 -0.679 1.00 95.00 106 GLU A O 1
ATOM 866 N N . GLN A 1 107 ? -7.665 -11.307 -2.340 1.00 93.50 107 GLN A N 1
ATOM 867 C CA . GLN A 1 107 ? -9.037 -10.819 -2.298 1.00 93.50 107 GLN A CA 1
ATOM 868 C C . GLN A 1 107 ? -10.006 -11.902 -2.770 1.00 93.50 107 GLN A C 1
ATOM 870 O O . GLN A 1 107 ? -11.029 -12.106 -2.131 1.00 93.50 107 GLN A O 1
ATOM 875 N N . ALA A 1 108 ? -9.672 -12.616 -3.848 1.00 91.81 108 ALA A N 1
ATOM 876 C CA . ALA A 1 108 ? -10.502 -13.692 -4.384 1.00 91.81 108 ALA A CA 1
ATOM 877 C C . ALA A 1 108 ? -10.580 -14.910 -3.446 1.00 91.81 108 ALA A C 1
ATOM 879 O O . ALA A 1 108 ? -11.618 -15.559 -3.357 1.00 91.81 108 ALA A O 1
ATOM 880 N N . GLU A 1 109 ? -9.496 -15.216 -2.730 1.00 93.25 109 GLU A N 1
ATOM 881 C CA . GLU A 1 109 ? -9.440 -16.329 -1.771 1.00 93.25 109 GLU A CA 1
ATOM 882 C C . GLU A 1 109 ? -10.127 -16.011 -0.432 1.00 93.25 109 GLU A C 1
ATOM 884 O O . GLU A 1 109 ? -10.419 -16.920 0.349 1.00 93.25 109 GLU A O 1
ATOM 889 N N . ARG A 1 110 ? -10.377 -14.730 -0.130 1.00 89.88 110 ARG A N 1
ATOM 890 C CA . ARG A 1 110 ? -10.941 -14.290 1.152 1.00 89.88 110 ARG A CA 1
ATOM 891 C C . ARG A 1 110 ? -12.387 -13.848 1.003 1.00 89.88 110 ARG A C 1
ATOM 893 O O . ARG A 1 110 ? -12.724 -13.030 0.163 1.00 89.88 110 ARG A O 1
ATOM 900 N N . ASN A 1 111 ? -13.230 -14.284 1.933 1.00 89.81 111 ASN A N 1
ATOM 901 C CA . ASN A 1 111 ? -14.622 -13.845 2.016 1.00 89.81 111 ASN A CA 1
ATOM 902 C C . ASN A 1 111 ? -14.771 -12.535 2.820 1.00 89.81 111 ASN A C 1
ATOM 904 O O . ASN A 1 111 ? -15.531 -12.475 3.785 1.00 89.81 111 ASN A O 1
ATOM 908 N N . PHE A 1 112 ? -13.975 -11.515 2.490 1.00 94.31 112 PHE A N 1
ATOM 909 C CA . PHE A 1 112 ? -14.043 -10.197 3.129 1.00 94.31 112 PHE A CA 1
ATOM 910 C C . PHE A 1 112 ? -14.822 -9.210 2.265 1.00 94.31 112 PHE A C 1
ATOM 912 O O . PHE A 1 112 ? -14.694 -9.210 1.042 1.00 94.31 112 PHE A O 1
ATOM 919 N N . ASP A 1 113 ? -15.572 -8.315 2.909 1.00 94.38 113 ASP A N 1
ATOM 920 C CA . ASP A 1 113 ? -16.063 -7.119 2.233 1.00 94.38 113 ASP A CA 1
ATOM 921 C C . ASP A 1 113 ? -14.894 -6.193 1.849 1.00 94.38 113 ASP A C 1
ATOM 923 O O . ASP A 1 113 ? -13.766 -6.311 2.344 1.00 94.38 113 ASP A O 1
ATOM 927 N N . VAL A 1 114 ? -15.174 -5.240 0.963 1.00 93.31 114 VAL A N 1
ATOM 928 C CA . VAL A 1 114 ? -14.176 -4.331 0.385 1.00 93.31 114 VAL A CA 1
ATOM 929 C C . VAL A 1 114 ? -13.425 -3.521 1.452 1.00 93.31 114 VAL A C 1
ATOM 931 O O . VAL A 1 114 ? -12.205 -3.343 1.341 1.00 93.31 114 VAL A O 1
ATOM 934 N N . ASN A 1 115 ? -14.106 -3.052 2.503 1.00 94.00 115 ASN A N 1
ATOM 935 C CA . ASN A 1 115 ? -13.474 -2.257 3.558 1.00 94.00 115 ASN A CA 1
ATOM 936 C C . ASN A 1 115 ? -12.586 -3.133 4.443 1.00 94.00 115 ASN A C 1
ATOM 938 O O . ASN A 1 115 ? -11.436 -2.768 4.714 1.00 94.00 115 ASN A O 1
ATOM 942 N N . THR A 1 116 ? -13.087 -4.304 4.846 1.00 96.50 116 THR A N 1
ATOM 943 C CA . THR A 1 116 ? -12.311 -5.274 5.628 1.00 96.50 116 THR A CA 1
ATOM 944 C C . THR A 1 116 ? -11.072 -5.719 4.860 1.00 96.50 116 THR A C 1
ATOM 946 O O . THR A 1 116 ? -9.972 -5.701 5.418 1.00 96.50 116 THR A O 1
ATOM 949 N N . PHE A 1 117 ? -11.200 -6.041 3.570 1.00 96.81 117 PHE A N 1
ATOM 950 C CA . PHE A 1 117 ? -10.056 -6.429 2.749 1.00 96.81 117 PHE A CA 1
ATOM 951 C C . PHE A 1 117 ? -9.020 -5.302 2.626 1.00 96.81 117 PHE A C 1
ATOM 953 O O . PHE A 1 117 ? -7.819 -5.549 2.741 1.00 96.81 117 PHE A O 1
ATOM 960 N N . THR A 1 118 ? -9.464 -4.055 2.464 1.00 95.50 118 THR A N 1
ATOM 961 C CA . THR A 1 118 ? -8.563 -2.895 2.373 1.00 95.50 118 THR A CA 1
ATOM 962 C C . THR A 1 118 ? -7.733 -2.717 3.649 1.00 95.50 118 THR A C 1
ATOM 964 O O . THR A 1 118 ? -6.513 -2.536 3.577 1.00 95.50 118 THR A O 1
ATOM 967 N N . ILE A 1 119 ? -8.356 -2.833 4.826 1.00 96.12 119 ILE A N 1
ATOM 968 C CA . ILE A 1 119 ? -7.647 -2.769 6.115 1.00 96.12 119 ILE A CA 1
ATOM 969 C C . ILE A 1 119 ? -6.708 -3.971 6.276 1.00 96.12 119 ILE A C 1
ATOM 971 O O . ILE A 1 119 ? -5.553 -3.808 6.678 1.00 96.12 119 ILE A O 1
ATOM 975 N N . PHE A 1 120 ? -7.180 -5.171 5.931 1.00 97.06 120 PHE A N 1
ATOM 976 C CA . PHE A 1 120 ? -6.385 -6.397 5.958 1.00 97.06 120 PHE A CA 1
ATOM 977 C C . PHE A 1 120 ? -5.106 -6.253 5.131 1.00 97.06 120 PHE A C 1
ATOM 979 O O . PHE A 1 120 ? -4.014 -6.551 5.625 1.00 97.06 120 PHE A O 1
ATOM 986 N N . TRP A 1 121 ? -5.224 -5.756 3.899 1.00 96.50 121 TRP A N 1
ATOM 987 C CA . TRP A 1 121 ? -4.088 -5.588 3.003 1.00 96.50 121 TRP A CA 1
ATOM 988 C C . TRP A 1 121 ? -3.063 -4.609 3.576 1.00 96.50 121 TRP A C 1
ATOM 990 O O . TRP A 1 121 ? -1.865 -4.907 3.621 1.00 96.50 121 TRP A O 1
ATOM 1000 N N . LEU A 1 122 ? -3.537 -3.477 4.108 1.00 94.62 122 LEU A N 1
ATOM 1001 C CA . LEU A 1 122 ? -2.696 -2.495 4.785 1.00 94.62 122 LEU A CA 1
ATOM 1002 C C . LEU A 1 122 ? -1.952 -3.110 5.980 1.00 94.62 122 LEU A C 1
ATOM 1004 O O . LEU A 1 122 ? -0.745 -2.901 6.122 1.00 94.62 122 LEU A O 1
ATOM 1008 N N . PHE A 1 123 ? -2.631 -3.891 6.821 1.00 95.88 123 PHE A N 1
ATOM 1009 C CA . PHE A 1 123 ? -2.009 -4.574 7.958 1.00 95.88 123 PHE A CA 1
ATOM 1010 C C . PHE A 1 123 ? -0.981 -5.607 7.535 1.00 95.88 123 PHE A C 1
ATOM 1012 O O . PHE A 1 123 ? 0.124 -5.621 8.087 1.00 95.88 123 PHE A O 1
ATOM 1019 N N . LYS A 1 124 ? -1.297 -6.414 6.521 1.00 95.69 124 LYS A N 1
ATOM 1020 C CA . LYS A 1 124 ? -0.375 -7.409 5.982 1.00 95.69 124 LYS A CA 1
ATOM 1021 C C . LYS A 1 124 ? 0.898 -6.751 5.454 1.00 95.69 124 LYS A C 1
ATOM 1023 O O . LYS A 1 124 ? 1.993 -7.144 5.849 1.00 95.69 124 LYS A O 1
ATOM 1028 N N . LYS A 1 125 ? 0.773 -5.709 4.625 1.00 93.50 125 LYS A N 1
ATOM 1029 C CA . LYS A 1 125 ? 1.926 -4.972 4.074 1.00 93.50 125 LYS A CA 1
ATOM 1030 C C . LYS A 1 125 ? 2.685 -4.171 5.122 1.00 93.50 125 LYS A C 1
ATOM 1032 O O . LYS A 1 125 ? 3.880 -3.946 4.964 1.00 93.50 125 LYS A O 1
ATOM 1037 N N . SER A 1 126 ? 2.020 -3.800 6.209 1.00 92.12 126 SER A N 1
ATOM 1038 C CA . SER A 1 126 ? 2.672 -3.186 7.360 1.00 92.12 126 SER A CA 1
ATOM 1039 C C . SER A 1 126 ? 3.289 -4.222 8.303 1.00 92.12 126 SER A C 1
ATOM 1041 O O . SER A 1 126 ? 3.906 -3.826 9.279 1.00 92.12 126 SER A O 1
ATOM 1043 N N . GLY A 1 127 ? 3.152 -5.532 8.078 1.00 94.50 127 GLY A N 1
ATOM 1044 C CA . GLY A 1 127 ? 3.677 -6.562 8.981 1.00 94.50 127 GLY A CA 1
ATOM 1045 C C . GLY A 1 127 ? 3.070 -6.489 10.385 1.00 94.50 127 GLY A C 1
ATOM 1046 O O . GLY A 1 127 ? 3.797 -6.537 11.377 1.00 94.50 127 GLY A O 1
ATOM 1047 N N . ILE A 1 128 ? 1.760 -6.253 10.470 1.00 95.25 128 ILE A N 1
ATOM 1048 C CA . ILE A 1 128 ? 0.994 -6.361 11.715 1.00 95.25 128 ILE A CA 1
ATOM 1049 C C . ILE A 1 128 ? 0.615 -7.834 11.932 1.00 95.25 128 ILE A C 1
ATOM 1051 O O . ILE A 1 128 ? 0.161 -8.479 10.982 1.00 95.25 128 ILE A O 1
ATOM 1055 N N . PRO A 1 129 ? 0.803 -8.390 13.143 1.00 92.62 129 PRO A N 1
ATOM 1056 C CA . PRO A 1 129 ? 0.440 -9.775 13.428 1.00 92.62 129 PRO A CA 1
ATOM 1057 C C . PRO A 1 129 ? -1.078 -9.981 13.349 1.00 92.62 129 PRO A C 1
ATOM 1059 O O . PRO A 1 129 ? -1.845 -9.107 13.740 1.00 92.62 129 PRO A O 1
ATOM 1062 N N . ARG A 1 130 ? -1.515 -11.163 12.892 1.00 93.75 130 ARG A N 1
ATOM 1063 C CA . ARG A 1 130 ? -2.942 -11.548 12.773 1.00 93.75 130 ARG A CA 1
ATOM 1064 C C . ARG A 1 130 ? -3.794 -10.512 12.002 1.00 93.75 130 ARG A C 1
ATOM 1066 O O . ARG A 1 130 ? -4.825 -10.057 12.512 1.00 93.75 130 ARG A O 1
ATOM 1073 N N . PRO A 1 131 ? -3.366 -10.104 10.789 1.00 95.81 131 PRO A N 1
ATOM 1074 C CA . PRO A 1 131 ? -3.989 -9.010 10.041 1.00 95.81 131 PRO A CA 1
ATOM 1075 C C . PRO A 1 131 ? -5.460 -9.276 9.693 1.00 95.81 131 PRO A C 1
ATOM 1077 O O . PRO A 1 131 ? -6.239 -8.337 9.587 1.00 95.81 131 PRO A O 1
ATOM 1080 N N . ASP A 1 132 ? -5.844 -10.542 9.547 1.00 94.88 132 ASP A N 1
ATOM 1081 C CA . ASP A 1 132 ? -7.204 -11.022 9.298 1.00 94.88 132 ASP A CA 1
ATOM 1082 C C .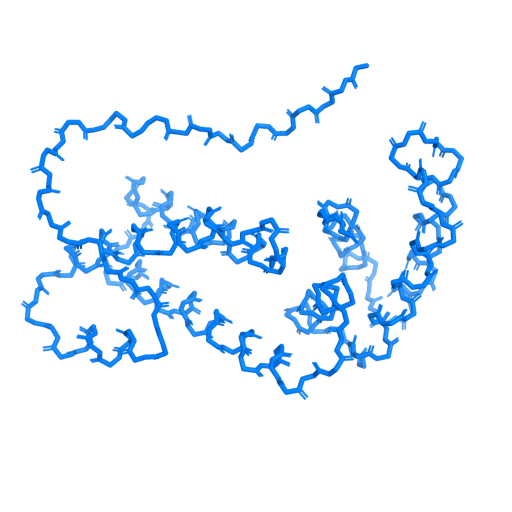 ASP A 1 132 ? -8.163 -10.663 10.448 1.00 94.88 132 ASP A C 1
ATOM 1084 O O . ASP A 1 132 ? -9.074 -9.856 10.258 1.00 94.88 132 ASP A O 1
ATOM 1088 N N . THR A 1 133 ? -7.925 -11.180 11.659 1.00 95.81 133 THR A N 1
ATOM 1089 C CA . THR A 1 133 ? -8.760 -10.872 12.834 1.00 95.81 133 THR A CA 1
ATOM 1090 C C . THR A 1 133 ? -8.804 -9.379 13.161 1.00 95.81 133 THR A C 1
ATOM 1092 O O . THR A 1 133 ? -9.855 -8.849 13.530 1.00 95.81 133 THR A O 1
ATOM 1095 N N . LEU A 1 134 ? -7.676 -8.676 13.016 1.00 96.69 134 LEU A N 1
ATOM 1096 C CA . LEU A 1 134 ? -7.609 -7.247 13.303 1.00 96.69 134 LEU A CA 1
ATOM 1097 C C . LEU A 1 134 ? -8.378 -6.425 12.276 1.00 96.69 134 LEU A C 1
ATOM 1099 O O . LEU A 1 134 ? -9.037 -5.468 12.671 1.00 96.69 134 LEU A O 1
ATOM 1103 N N . ALA A 1 135 ? -8.334 -6.785 10.994 1.00 96.94 135 ALA A N 1
ATOM 1104 C CA . ALA A 1 135 ? -9.074 -6.064 9.968 1.00 96.94 135 ALA A CA 1
ATOM 1105 C C . ALA A 1 135 ? -10.581 -6.096 10.227 1.00 96.94 135 ALA A C 1
ATOM 1107 O O . ALA A 1 135 ? -11.200 -5.036 10.250 1.00 96.94 135 ALA A O 1
ATOM 1108 N N . VAL A 1 136 ? -11.138 -7.274 10.530 1.00 96.81 136 VAL A N 1
ATOM 1109 C CA . VAL A 1 136 ? -12.560 -7.431 10.888 1.00 96.81 136 VAL A CA 1
ATOM 1110 C C . VAL A 1 136 ? -12.906 -6.575 12.107 1.00 96.81 136 VAL A C 1
ATOM 1112 O O . VAL A 1 136 ? -13.878 -5.822 12.102 1.00 96.81 136 VAL A O 1
ATOM 1115 N N . LYS A 1 137 ? -12.069 -6.633 13.149 1.00 96.94 137 LYS A N 1
ATOM 1116 C CA . LYS A 1 137 ? -12.283 -5.865 14.379 1.00 96.94 137 LYS A CA 1
ATOM 1117 C C . LYS A 1 137 ? -12.260 -4.356 14.140 1.00 96.94 137 LYS A C 1
ATOM 1119 O O . LYS A 1 137 ? -13.109 -3.643 14.668 1.00 96.94 137 LYS A O 1
ATOM 1124 N N . ILE A 1 138 ? -11.280 -3.862 13.386 1.00 96.44 138 ILE A N 1
ATOM 1125 C CA . ILE A 1 138 ? -11.184 -2.439 13.052 1.00 96.44 138 ILE A CA 1
ATOM 1126 C C . ILE A 1 138 ? -12.358 -2.018 12.172 1.00 96.44 138 ILE A C 1
ATOM 1128 O O . ILE A 1 138 ? -12.926 -0.954 12.410 1.00 96.44 138 ILE A O 1
ATOM 1132 N N . ASN A 1 139 ? -12.759 -2.849 11.209 1.00 96.44 139 ASN A N 1
ATOM 1133 C CA . ASN A 1 139 ? -13.907 -2.563 10.360 1.00 96.44 139 ASN A CA 1
ATOM 1134 C C . ASN A 1 139 ? -15.194 -2.387 11.182 1.00 96.44 139 ASN A C 1
ATOM 1136 O O . ASN A 1 139 ? -15.876 -1.379 11.017 1.00 96.44 139 ASN A O 1
ATOM 1140 N N . GLY A 1 140 ? -15.444 -3.270 12.153 1.00 96.25 140 GLY A N 1
ATOM 1141 C CA . GLY A 1 140 ? -16.589 -3.144 13.062 1.00 96.25 140 GLY A CA 1
ATOM 1142 C C . GLY A 1 140 ? -16.560 -1.881 13.936 1.00 96.25 140 GLY A C 1
ATOM 1143 O O . GLY A 1 140 ? -17.606 -1.328 14.265 1.00 96.25 140 GLY A O 1
ATOM 1144 N N . ILE A 1 141 ? -15.376 -1.358 14.282 1.00 95.62 141 ILE A N 1
ATOM 1145 C CA . ILE A 1 141 ? -15.279 -0.067 14.988 1.00 95.62 141 ILE A CA 1
ATOM 1146 C C . ILE A 1 141 ? -15.712 1.076 14.070 1.00 95.62 141 ILE A C 1
ATOM 1148 O O . ILE A 1 141 ? -16.428 1.968 14.511 1.00 95.62 141 ILE A O 1
ATOM 1152 N N . PHE A 1 142 ? -15.307 1.062 12.800 1.00 95.75 142 PHE A N 1
ATOM 1153 C CA . PHE A 1 142 ? -15.764 2.072 11.846 1.00 95.75 142 PHE A CA 1
ATOM 1154 C C . PHE A 1 142 ? -17.280 2.050 11.647 1.00 95.75 142 PHE A C 1
ATOM 1156 O O . PHE A 1 142 ? -17.884 3.114 11.536 1.00 95.75 142 PHE A O 1
ATOM 1163 N N . GLU A 1 143 ? -17.894 0.868 11.626 1.00 94.56 143 GLU A N 1
ATOM 1164 C CA . GLU A 1 143 ? -19.352 0.718 11.524 1.00 94.56 143 GLU A CA 1
ATOM 1165 C C . GLU A 1 143 ? -20.088 1.322 12.729 1.00 94.56 143 GLU A C 1
ATOM 1167 O O . GLU A 1 143 ? -21.188 1.847 12.574 1.00 94.56 143 GLU A O 1
ATOM 1172 N N . ALA A 1 144 ? -19.464 1.332 13.912 1.00 94.94 144 ALA A N 1
ATOM 1173 C CA . ALA A 1 144 ? -20.005 1.992 15.102 1.00 94.94 144 ALA A CA 1
ATOM 1174 C C . ALA A 1 144 ? -19.901 3.532 15.064 1.00 94.94 144 ALA A C 1
ATOM 1176 O O . ALA A 1 144 ? -20.553 4.205 15.864 1.00 94.94 144 ALA A O 1
ATOM 1177 N N . TYR A 1 145 ? -19.100 4.092 14.151 1.00 94.50 145 TYR A N 1
ATOM 1178 C CA . TYR A 1 145 ? -18.862 5.534 14.011 1.00 94.50 145 TYR A CA 1
ATOM 1179 C C . TYR A 1 145 ? -19.036 5.999 12.557 1.00 94.50 145 TYR A C 1
ATOM 1181 O O . TYR A 1 145 ? -18.086 6.505 11.958 1.00 94.50 145 TYR A O 1
ATOM 1189 N N . PRO A 1 146 ? -20.216 5.833 11.937 1.00 93.25 146 PRO A N 1
ATOM 1190 C CA . PRO A 1 146 ? -20.397 6.072 10.503 1.00 93.25 146 PRO A CA 1
ATOM 1191 C C . PRO A 1 146 ? -20.179 7.537 10.088 1.00 93.25 146 PRO A C 1
ATOM 1193 O O . PRO A 1 146 ? -19.799 7.799 8.945 1.00 93.25 146 PRO A O 1
ATOM 1196 N N . ASN A 1 147 ? -20.359 8.499 11.001 1.00 93.62 147 ASN A N 1
ATOM 1197 C CA . ASN A 1 147 ? -20.275 9.931 10.712 1.00 93.62 147 ASN A CA 1
ATOM 1198 C C . ASN A 1 147 ? -18.952 10.555 11.164 1.00 93.62 147 ASN A C 1
ATOM 1200 O O . ASN A 1 147 ? -18.829 11.781 11.184 1.00 93.62 147 ASN A O 1
ATOM 1204 N N . TRP A 1 148 ? -17.938 9.748 11.489 1.00 94.69 148 TRP A N 1
ATOM 1205 C CA . TRP A 1 148 ? -16.661 10.215 12.034 1.00 94.69 148 TRP A CA 1
ATOM 1206 C C . TRP A 1 148 ? -15.977 11.311 11.196 1.00 94.69 148 TRP A C 1
ATOM 1208 O O . TRP A 1 148 ? -15.261 12.142 11.742 1.00 94.69 148 TRP A O 1
ATOM 1218 N N . ARG A 1 149 ? -16.214 11.379 9.878 1.00 92.19 149 ARG A N 1
ATOM 1219 C CA . ARG A 1 149 ? -15.673 12.454 9.019 1.00 92.19 149 ARG A CA 1
ATOM 1220 C C . ARG A 1 149 ? -16.319 13.821 9.253 1.00 92.19 149 ARG A C 1
ATOM 1222 O O . ARG A 1 149 ? -15.687 14.841 8.995 1.00 92.19 149 ARG A O 1
ATOM 1229 N N . LEU A 1 150 ? -17.572 13.841 9.698 1.00 93.94 150 LEU A N 1
ATOM 1230 C CA . LEU A 1 150 ? -18.375 15.051 9.907 1.00 93.94 150 LEU A CA 1
ATOM 1231 C C . LEU A 1 150 ? -18.561 15.374 11.397 1.00 93.94 150 LEU A C 1
ATOM 1233 O O . LEU A 1 150 ? -18.897 16.504 11.744 1.00 93.94 150 LEU A O 1
ATOM 1237 N N . ASN A 1 151 ? -18.321 14.401 12.278 1.00 96.12 151 ASN A N 1
ATOM 1238 C CA . ASN A 1 151 ? -18.499 14.514 13.717 1.00 96.12 151 ASN A CA 1
ATOM 1239 C C . ASN A 1 151 ? -17.152 14.371 14.442 1.00 96.12 151 ASN A C 1
ATOM 1241 O O . ASN A 1 151 ? -16.583 13.284 14.535 1.00 96.12 151 ASN A O 1
ATOM 1245 N N . SER A 1 152 ? -16.657 15.478 15.002 1.00 94.94 152 SER A N 1
ATOM 1246 C CA . SER A 1 152 ? -15.366 15.529 15.700 1.00 94.94 152 SER A CA 1
ATOM 1247 C C . SER A 1 152 ? -15.305 14.644 16.946 1.00 94.94 152 SER A C 1
ATOM 1249 O O . SER A 1 152 ? -14.225 14.166 17.301 1.00 94.94 152 SER A O 1
ATOM 1251 N N . LYS A 1 153 ? -16.450 14.404 17.596 1.00 96.62 153 LYS A N 1
ATOM 1252 C CA . LYS A 1 153 ? -16.553 13.509 18.748 1.00 96.62 153 LYS A CA 1
ATOM 1253 C C . LYS A 1 153 ? -16.307 12.064 18.299 1.00 96.62 153 LYS A C 1
ATOM 1255 O O . LYS A 1 153 ? -15.314 11.470 18.712 1.00 96.62 153 LYS A O 1
ATOM 1260 N N . GLU A 1 154 ? -17.083 11.587 17.322 1.00 96.81 154 GLU A N 1
ATOM 1261 C CA . GLU A 1 154 ? -16.897 10.253 16.728 1.00 96.81 154 GLU A CA 1
ATOM 1262 C C . GLU A 1 154 ? -15.480 10.054 16.170 1.00 96.81 154 GLU A C 1
ATOM 1264 O O . GLU A 1 154 ? -14.870 9.013 16.406 1.00 96.81 154 GLU A O 1
ATOM 1269 N N . ALA A 1 155 ? -14.913 11.061 15.491 1.00 96.06 155 ALA A N 1
ATOM 1270 C CA . ALA A 1 155 ? -13.533 11.019 14.999 1.00 96.06 155 ALA A CA 1
ATOM 1271 C C . ALA A 1 155 ? -12.526 10.751 16.125 1.00 96.06 155 ALA A C 1
ATOM 1273 O O . ALA A 1 155 ? -11.604 9.940 15.975 1.00 96.06 155 ALA A O 1
ATOM 1274 N N . ARG A 1 156 ? -12.702 11.435 17.261 1.00 96.94 156 ARG A N 1
ATOM 1275 C CA . ARG A 1 156 ? -11.844 11.285 18.435 1.00 96.94 156 ARG A CA 1
ATOM 1276 C C . ARG A 1 156 ? -11.999 9.898 19.047 1.00 96.94 156 ARG A C 1
ATOM 1278 O O . ARG A 1 156 ? -10.980 9.258 19.307 1.00 96.94 156 ARG A O 1
ATOM 1285 N N . GLU A 1 157 ? -13.226 9.421 19.251 1.00 97.50 157 GLU A N 1
ATOM 1286 C CA . GLU A 1 157 ? -13.451 8.089 19.823 1.00 97.50 157 GLU A CA 1
ATOM 1287 C C . GLU A 1 157 ? -12.925 6.974 18.918 1.00 97.50 157 GLU A C 1
ATOM 1289 O O . GLU A 1 157 ? -12.194 6.106 19.402 1.00 97.50 157 GLU A O 1
ATOM 1294 N N . LEU A 1 158 ? -13.208 7.035 17.614 1.00 97.12 158 LEU A N 1
ATOM 1295 C CA . LEU A 1 158 ? -12.657 6.124 16.615 1.00 97.12 158 LEU A CA 1
ATOM 1296 C C . LEU A 1 158 ? -11.128 6.085 16.720 1.00 97.12 158 LEU A C 1
ATOM 1298 O O . LEU A 1 158 ? -10.551 5.025 16.954 1.00 97.12 158 LEU A O 1
ATOM 1302 N N . THR A 1 159 ? -10.472 7.245 16.638 1.00 96.75 159 THR A N 1
ATOM 1303 C CA . THR A 1 159 ? -9.007 7.360 16.703 1.00 96.75 159 THR A CA 1
ATOM 1304 C C . THR A 1 159 ? -8.448 6.766 17.999 1.00 96.75 159 THR A C 1
ATOM 1306 O O . THR A 1 159 ? -7.478 6.004 17.969 1.00 96.75 159 THR A O 1
ATOM 1309 N N . THR A 1 160 ? -9.077 7.043 19.146 1.00 97.69 160 THR A N 1
ATOM 1310 C CA . THR A 1 160 ? -8.696 6.447 20.434 1.00 97.69 160 THR A CA 1
ATOM 1311 C C . THR A 1 160 ? -8.807 4.921 20.415 1.00 97.69 160 THR A C 1
ATOM 1313 O O . THR A 1 160 ? -7.897 4.241 20.901 1.00 97.69 160 THR A O 1
ATOM 1316 N N . GLN A 1 161 ? -9.876 4.361 19.842 1.00 97.56 161 GLN A N 1
ATOM 1317 C CA . GLN A 1 161 ? -10.034 2.910 19.729 1.00 97.56 161 GLN A CA 1
ATOM 1318 C C . GLN A 1 161 ? -8.982 2.278 18.810 1.00 97.56 161 GLN A C 1
ATOM 1320 O O . GLN A 1 161 ? -8.409 1.245 19.175 1.00 97.56 161 GLN A O 1
ATOM 1325 N N . LEU A 1 162 ? -8.670 2.916 17.676 1.00 97.19 162 LEU A N 1
ATOM 1326 C CA . LEU A 1 162 ? -7.617 2.457 16.766 1.00 97.19 162 LEU A CA 1
ATOM 1327 C C . LEU A 1 162 ? -6.265 2.383 17.490 1.00 97.19 162 LEU A C 1
ATOM 1329 O O . LEU A 1 162 ? -5.621 1.332 17.484 1.00 97.19 162 LEU A O 1
ATOM 1333 N N . TYR A 1 163 ? -5.866 3.452 18.191 1.00 97.75 163 TYR A N 1
ATOM 1334 C CA . TYR A 1 163 ? -4.619 3.466 18.965 1.00 97.75 163 TYR A CA 1
ATOM 1335 C C . TYR A 1 163 ? -4.596 2.404 20.066 1.00 97.75 163 TYR A C 1
ATOM 1337 O O . TYR A 1 163 ? -3.592 1.711 20.226 1.00 97.75 163 TYR A O 1
ATOM 1345 N N . LYS A 1 164 ? -5.699 2.232 20.806 1.00 96.69 164 LYS A N 1
ATOM 1346 C CA . LYS A 1 164 ? -5.803 1.230 21.882 1.00 96.69 164 LYS A CA 1
ATOM 1347 C C . LYS A 1 164 ? -5.559 -0.196 21.382 1.00 96.69 164 LYS A C 1
ATOM 1349 O O . LYS A 1 164 ? -5.072 -1.028 22.149 1.00 96.69 164 LYS A O 1
ATOM 1354 N N . ILE A 1 165 ? -5.930 -0.489 20.138 1.00 96.00 165 ILE A N 1
ATOM 1355 C CA . ILE A 1 165 ? -5.692 -1.791 19.510 1.00 96.00 165 ILE A CA 1
ATOM 1356 C C . ILE A 1 165 ? -4.266 -1.855 18.970 1.00 96.00 165 ILE A C 1
ATOM 1358 O O . ILE A 1 165 ? -3.516 -2.746 19.352 1.00 96.00 165 ILE A O 1
ATOM 1362 N N . LEU A 1 166 ? -3.864 -0.894 18.140 1.00 96.12 166 LEU A N 1
ATOM 1363 C CA . LEU A 1 166 ? -2.601 -0.970 17.405 1.00 96.12 166 LEU A CA 1
ATOM 1364 C C . LEU A 1 166 ? -1.366 -0.870 18.303 1.00 96.12 166 LEU A C 1
ATOM 1366 O O . LEU A 1 166 ? -0.379 -1.550 18.040 1.00 96.12 166 LEU A O 1
ATOM 1370 N N . LEU A 1 167 ? -1.424 -0.121 19.408 1.00 96.69 167 LEU A N 1
ATOM 1371 C CA . LEU A 1 167 ? -0.318 -0.050 20.375 1.00 96.69 167 LEU A CA 1
ATOM 1372 C C . LEU A 1 167 ? -0.051 -1.376 21.107 1.00 96.69 167 LEU A C 1
ATOM 1374 O O . LEU A 1 167 ? 0.989 -1.513 21.743 1.00 96.69 167 LEU A O 1
ATOM 1378 N N . LYS A 1 168 ? -0.970 -2.348 21.037 1.00 96.12 168 LYS A N 1
ATOM 1379 C CA . LYS A 1 168 ? -0.760 -3.702 21.577 1.00 96.12 168 LYS A CA 1
ATOM 1380 C C . LYS A 1 168 ? -0.090 -4.640 20.578 1.00 96.12 168 LYS A C 1
ATOM 1382 O O . LYS A 1 168 ? 0.485 -5.641 20.984 1.00 96.12 168 LYS A O 1
ATOM 1387 N N . GLU A 1 169 ? -0.185 -4.325 19.291 1.00 95.50 169 GLU A N 1
ATOM 1388 C CA . GLU A 1 169 ? 0.274 -5.187 18.198 1.00 95.50 169 GLU A CA 1
ATOM 1389 C C . GLU A 1 169 ? 1.586 -4.675 17.577 1.00 95.50 169 GLU A C 1
ATOM 1391 O O . GLU A 1 169 ? 2.251 -5.398 16.838 1.00 95.50 169 GLU A O 1
ATOM 1396 N N . THR A 1 170 ? 1.968 -3.421 17.847 1.00 95.56 170 THR A N 1
ATOM 1397 C CA . THR A 1 170 ? 3.180 -2.795 17.307 1.00 95.56 170 THR A CA 1
ATOM 1398 C C . THR A 1 170 ? 3.685 -1.635 18.179 1.00 95.56 170 THR A C 1
ATOM 1400 O O . THR A 1 170 ? 2.998 -1.156 19.078 1.00 95.56 170 THR A O 1
ATOM 1403 N N . ASN A 1 171 ? 4.896 -1.144 17.894 1.00 95.94 171 ASN A N 1
ATOM 1404 C CA . ASN A 1 171 ? 5.457 0.046 18.537 1.00 95.94 171 ASN A CA 1
ATOM 1405 C C . ASN A 1 171 ? 4.688 1.337 18.182 1.00 95.94 171 ASN A C 1
ATOM 1407 O O . ASN A 1 171 ? 3.984 1.410 17.172 1.00 95.94 171 ASN A O 1
ATOM 1411 N N . LYS A 1 172 ? 4.887 2.383 18.996 1.00 95.75 172 LYS A N 1
ATOM 1412 C CA . LYS A 1 172 ? 4.195 3.677 18.885 1.00 95.75 172 LYS A CA 1
ATOM 1413 C C . LYS A 1 172 ? 4.346 4.352 17.520 1.00 95.75 172 LYS A C 1
ATOM 1415 O O . LYS A 1 172 ? 3.355 4.854 17.006 1.00 95.75 172 LYS A O 1
ATOM 1420 N N . ILE A 1 173 ? 5.550 4.365 16.944 1.00 96.12 173 ILE A N 1
ATOM 1421 C CA . ILE A 1 173 ? 5.826 5.042 15.664 1.00 96.12 173 ILE A CA 1
ATOM 1422 C C . ILE A 1 173 ? 4.983 4.399 14.562 1.00 96.12 173 ILE A C 1
ATOM 1424 O O . ILE A 1 173 ? 4.188 5.059 13.900 1.00 96.12 173 ILE A O 1
ATOM 1428 N N . LYS A 1 174 ? 5.064 3.074 14.459 1.00 95.12 174 LYS A N 1
ATOM 1429 C CA . LYS A 1 174 ? 4.320 2.301 13.466 1.00 95.12 174 LYS A CA 1
ATOM 1430 C C . LYS A 1 174 ? 2.806 2.331 13.703 1.00 95.12 174 LYS A C 1
ATOM 1432 O O . LYS A 1 174 ? 2.041 2.329 12.745 1.00 95.12 174 LYS A O 1
ATOM 1437 N N . ALA A 1 175 ? 2.355 2.398 14.958 1.00 96.00 175 ALA A N 1
ATOM 1438 C CA . ALA A 1 175 ? 0.937 2.581 15.264 1.00 96.00 175 ALA A CA 1
ATOM 1439 C C . ALA A 1 175 ? 0.406 3.920 14.724 1.00 96.00 175 ALA A C 1
ATOM 1441 O O . ALA A 1 175 ? -0.659 3.928 14.116 1.00 96.00 175 ALA A O 1
ATOM 1442 N N . ILE A 1 176 ? 1.149 5.021 14.899 1.00 96.44 176 ILE A N 1
ATOM 1443 C CA . ILE A 1 176 ? 0.776 6.348 14.375 1.00 96.44 176 ILE A CA 1
ATOM 1444 C C . ILE A 1 176 ? 0.629 6.295 12.852 1.00 96.44 176 ILE A C 1
ATOM 1446 O O . ILE A 1 176 ? -0.434 6.629 12.333 1.00 96.44 176 ILE A O 1
ATOM 1450 N N . GLU A 1 177 ? 1.643 5.787 12.148 1.00 94.94 177 GLU A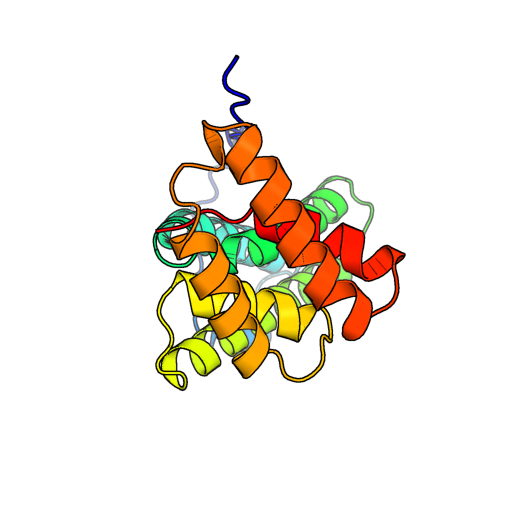 N 1
ATOM 1451 C CA . GLU A 1 177 ? 1.621 5.689 10.682 1.00 94.94 177 GLU A CA 1
ATOM 1452 C C . GLU A 1 177 ? 0.419 4.890 10.163 1.00 94.94 177 GLU A C 1
ATOM 1454 O O . GLU A 1 177 ? -0.214 5.252 9.170 1.00 94.94 177 GLU A O 1
ATOM 1459 N N . ILE A 1 178 ? 0.096 3.782 10.828 1.00 95.25 178 ILE A N 1
ATOM 1460 C CA . ILE A 1 178 ? -1.004 2.910 10.424 1.00 95.25 178 ILE A CA 1
ATOM 1461 C C . ILE A 1 178 ? -2.356 3.558 10.721 1.00 95.25 178 ILE A C 1
ATOM 1463 O O . ILE A 1 178 ? -3.244 3.481 9.875 1.00 95.25 178 ILE A O 1
ATOM 1467 N N . VAL A 1 179 ? -2.522 4.219 11.873 1.00 96.06 179 VAL A N 1
ATOM 1468 C CA . VAL A 1 179 ? -3.750 4.968 12.188 1.00 96.06 179 VAL A CA 1
ATOM 1469 C C . VAL A 1 179 ? -3.995 6.047 11.138 1.00 96.06 179 VAL A C 1
ATOM 1471 O O . VAL A 1 179 ? -5.101 6.139 10.611 1.00 96.06 179 VAL A O 1
ATOM 1474 N N . GLU A 1 180 ? -2.971 6.820 10.780 1.00 94.06 180 GLU A N 1
ATOM 1475 C CA . GLU A 1 180 ? -3.089 7.854 9.749 1.00 94.06 180 GLU A CA 1
ATOM 1476 C C . GLU A 1 180 ? -3.489 7.272 8.390 1.00 94.06 180 GLU A C 1
ATOM 1478 O O . GLU A 1 180 ? -4.382 7.810 7.733 1.00 94.06 180 GLU A O 1
ATOM 1483 N N . LYS A 1 181 ? -2.875 6.155 7.979 1.00 92.69 181 LYS A N 1
ATOM 1484 C CA . LYS A 1 181 ? -3.235 5.461 6.732 1.00 92.69 181 LYS A CA 1
ATOM 1485 C C . LYS A 1 181 ? -4.674 4.955 6.765 1.00 92.69 181 LYS A C 1
ATOM 1487 O O . LYS A 1 181 ? -5.406 5.180 5.811 1.00 92.69 181 LYS A O 1
ATOM 1492 N N . ILE A 1 182 ? -5.09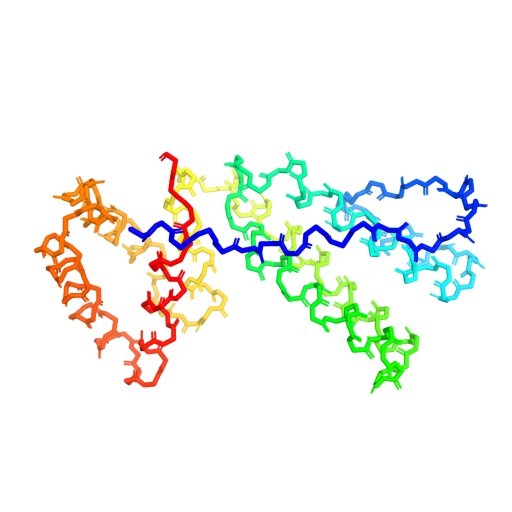6 4.332 7.866 1.00 92.88 182 ILE A N 1
ATOM 1493 C CA . ILE A 1 182 ? -6.458 3.812 8.048 1.00 92.88 182 ILE A CA 1
ATOM 1494 C C . ILE A 1 182 ? -7.504 4.923 7.962 1.00 92.88 182 ILE A C 1
ATOM 1496 O O . ILE A 1 182 ? -8.519 4.753 7.292 1.00 92.88 182 ILE A O 1
ATOM 1500 N N . LEU A 1 183 ? -7.267 6.060 8.619 1.00 93.25 183 LEU A N 1
ATOM 1501 C CA . LEU A 1 183 ? -8.198 7.190 8.591 1.00 93.25 183 LEU A CA 1
ATOM 1502 C C . LEU A 1 183 ? -8.289 7.822 7.192 1.00 93.25 183 LEU A C 1
ATOM 1504 O O . LEU A 1 183 ? -9.326 8.373 6.834 1.00 93.25 183 LEU A O 1
ATOM 1508 N N . LYS A 1 184 ? -7.245 7.713 6.367 1.00 89.88 184 LYS A N 1
ATOM 1509 C CA . LYS A 1 184 ? -7.274 8.180 4.973 1.00 89.88 184 LYS A CA 1
ATOM 1510 C C . LYS A 1 184 ? -7.992 7.225 4.016 1.00 89.88 184 LYS A C 1
ATOM 1512 O O . LYS A 1 184 ? -8.330 7.656 2.919 1.00 89.88 184 LYS A O 1
ATOM 1517 N N . LEU A 1 185 ? -8.251 5.972 4.403 1.00 87.31 185 LEU A N 1
ATOM 1518 C CA . LEU A 1 185 ? -8.914 5.008 3.523 1.00 87.31 185 LEU A CA 1
ATOM 1519 C C . LEU A 1 185 ? -10.323 5.475 3.156 1.00 87.31 185 LEU A C 1
ATOM 1521 O O . LEU A 1 185 ? -11.158 5.752 4.026 1.00 87.31 185 LEU A O 1
ATOM 1525 N N . GLU A 1 186 ? -10.613 5.506 1.860 1.00 81.00 186 GLU A N 1
ATOM 1526 C CA . GLU A 1 186 ? -11.987 5.609 1.390 1.00 81.00 186 GLU A CA 1
ATOM 1527 C C . GLU A 1 186 ? -12.765 4.367 1.816 1.00 81.00 186 GLU A C 1
ATOM 1529 O O . GLU A 1 186 ? -12.274 3.242 1.726 1.00 81.00 186 GLU A O 1
ATOM 1534 N N . ARG A 1 187 ? -13.978 4.592 2.323 1.00 85.12 187 ARG A N 1
ATOM 1535 C CA . ARG A 1 187 ? -14.855 3.528 2.811 1.00 85.12 187 ARG A CA 1
ATOM 1536 C C . ARG A 1 187 ? -16.105 3.484 1.946 1.00 85.12 187 ARG A C 1
ATOM 1538 O O . ARG A 1 187 ? -16.586 4.550 1.553 1.00 85.12 187 ARG A O 1
ATOM 1545 N N . ARG A 1 188 ? -16.579 2.279 1.644 1.00 79.31 188 ARG A N 1
ATOM 1546 C CA . ARG A 1 188 ? -17.729 2.006 0.772 1.00 79.31 188 ARG A CA 1
ATOM 1547 C C . ARG A 1 188 ? -18.878 1.369 1.531 1.00 79.31 188 ARG A C 1
ATOM 1549 O O . ARG A 1 188 ? -18.586 0.647 2.509 1.00 79.31 188 ARG A O 1
#

Sequence (188 aa):
CINSYIIKKHVYTTDISSTLPIYEIKEDTLEALKKSDKPDNVKVINLRKGILKLIDDNQNTQPYLIPIGEKAQSIIELYDDRRITTLEALKRLEEIINEINQARKEQAERNFDVNTFTIFWLFKKSGIPRPDTLAVKINGIFEAYPNWRLNSKEARELTTQLYKILLKETNKIKAIEIVEKILKLERR

Foldseek 3Di:
DDPPPDPPPPPPPDPDPDPPDQDAQDPCLVVVLVPDPDDLLVLLVNLLRNLVVVCVVCCQVQVLSVVLVVQLVVLVVCVVVVVDDSVRSNVSSVVSSVLVNVLVVVVVVDPDHRQLSSQLSLCVVLVFPPSNVVSVVLVVLCVVLVCLVPDVVSVVVSLVVQLVVVVVRDPPVSSVVSSVVSVPGDDD